Protein AF-A0A524DPK7-F1 (afdb_monomer)

Foldseek 3Di:
DDDQLVVLLVCCVVVVDPLVRSLVSLLVQLVPDPDLVRNLSSLQSNLVSLPQDPVLLVSLLCQLQDPPDPSSVVSSLVSCCRRPLLVSLVSLLVCLLPPDDLPCNLVSLVSCCVRPVVSSLVSLLVVLVPDDPVLSCVLCVPPDSVPDHSVSSSVSSVVSSVVVVVVVVVVVVVVVVVVVVVVPDD

Sequence (186 aa):
MYPTPEKIYKEYKNKELNKSSASDIFISLIENSNNEGFRAECIYYLSEIGLKSFKIFKFLEDIFVSDQSEYIRRAAFEALKKNFKLKAIKPVSYVLSKEKEKSILIELINFMEKSNPFICRDILIKRIRDIDERKKEKVLRGQNLKNLKLNELKEKYIEFLLDQSLDMLYFHRHKIPFAVDLFYID

Mean predicted aligned error: 6.63 Å

pLDDT: mean 90.22, std 13.62, range [44.78, 98.81]

Nearest PDB structures (foldseek):
  5lj3-assembly1_S  TM=3.948E-01  e=1.426E+00  Saccharomyces cerevisiae
  5lj5-assembly1_S  TM=3.929E-01  e=2.504E+00  Saccharomyces cerevisiae
  7abh-assembly1_u  TM=3.993E-01  e=8.481E+00  Homo sapiens
  9e8q-assembly1_X  TM=2.694E-01  e=9.763E+00  Homo sapiens

Secondary structure (DSSP, 8-state):
-PPPHHHHHHHHHTTSS-HHHHHHHHHHHHHS---HHHHHHHHHHHHHHT---HHHHHHHHHHHHH-S-HHHHHHHHHHHHHH-TTTTHHHHHHHHHH---HHHHHHHHHHHHHH-HHHHHHHHHHHHHTS-HHHHHHHHTT--TTTS-HHHHHHHHHHHHHHHHHHHHHHHHTTSHHHHTTS---

Solvent-accessible surface area (backbone atoms only — not comparable to full-atom values): 10618 Å² total; per-residue (Å²): 134,80,82,53,59,67,56,55,52,48,36,35,74,72,64,77,30,54,76,65,60,46,42,53,51,32,52,54,52,42,75,75,47,89,50,63,70,61,31,29,50,23,40,49,50,45,42,72,69,54,68,83,46,70,68,53,51,50,55,36,48,50,38,42,70,64,49,87,46,65,69,47,19,48,35,25,44,53,33,31,55,73,69,35,51,77,71,35,51,59,60,47,52,53,42,65,70,68,66,77,66,66,80,60,46,60,57,48,48,60,51,28,52,74,74,40,45,68,63,38,40,55,46,48,54,52,55,57,66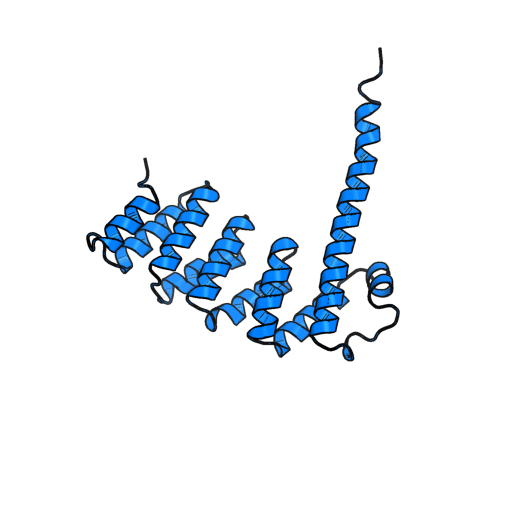,73,45,60,64,73,60,44,46,72,73,46,67,87,57,60,76,89,77,50,52,62,68,55,47,48,52,51,51,49,51,51,56,48,54,56,51,50,51,54,54,54,58,52,64,68,52,50,61,68,60,56,65,74,75,69,82,130

Structure (mmCIF, N/CA/C/O backbone):
data_AF-A0A524DPK7-F1
#
_entry.id   AF-A0A524DPK7-F1
#
loop_
_atom_site.group_PDB
_atom_site.id
_atom_site.type_symbol
_atom_site.label_atom_id
_atom_site.label_alt_id
_atom_site.label_comp_id
_atom_site.label_asym_id
_atom_site.label_entity_id
_atom_site.label_seq_id
_atom_site.pdbx_PDB_ins_code
_atom_site.Cartn_x
_atom_site.Cartn_y
_atom_site.Cartn_z
_atom_site.occupancy
_atom_site.B_iso_or_equiv
_atom_site.auth_seq_id
_atom_site.auth_comp_id
_atom_site.auth_asym_id
_atom_site.auth_atom_id
_atom_site.pdbx_PDB_model_num
ATOM 1 N N . MET A 1 1 ? -25.267 13.712 12.853 1.00 55.66 1 MET A N 1
ATOM 2 C CA . MET A 1 1 ? -23.852 14.134 12.934 1.00 55.66 1 MET A CA 1
ATOM 3 C C . MET A 1 1 ? -23.053 12.929 13.400 1.00 55.66 1 MET A C 1
ATOM 5 O O . MET A 1 1 ? -23.372 12.404 14.459 1.00 55.66 1 MET A O 1
ATOM 9 N N . TYR A 1 2 ? -22.122 12.425 12.589 1.00 67.31 2 TYR A N 1
ATOM 10 C CA . TYR A 1 2 ? -21.276 11.297 12.996 1.00 67.31 2 TYR A CA 1
ATOM 11 C C . TYR A 1 2 ? -20.255 11.763 14.049 1.00 67.31 2 TYR A C 1
ATOM 13 O O . TYR A 1 2 ? -19.815 12.914 13.977 1.00 67.31 2 TYR A O 1
ATOM 21 N N . PRO A 1 3 ? -19.888 10.923 15.036 1.00 82.06 3 PRO A N 1
ATOM 22 C CA . PRO A 1 3 ? -18.767 11.228 15.921 1.00 82.06 3 PRO A CA 1
ATOM 23 C C . PRO A 1 3 ? -17.482 11.394 15.099 1.00 82.06 3 PRO A C 1
ATOM 25 O O . PRO A 1 3 ? -17.299 10.724 14.081 1.00 82.06 3 PRO A O 1
ATOM 28 N N . THR A 1 4 ? -16.597 12.296 15.526 1.00 93.19 4 THR A N 1
ATOM 29 C CA . THR A 1 4 ? -15.309 12.488 14.850 1.00 93.19 4 THR A CA 1
ATOM 30 C C . THR A 1 4 ? -14.422 11.252 15.030 1.00 93.19 4 THR A C 1
ATOM 32 O O . THR A 1 4 ? -14.517 10.585 16.070 1.00 93.19 4 THR A O 1
ATOM 35 N N . PRO A 1 5 ? -13.536 10.935 14.067 1.00 95.12 5 PRO A N 1
ATOM 36 C CA . PRO A 1 5 ? -12.675 9.761 14.170 1.00 95.12 5 PRO A CA 1
ATOM 37 C C . PRO A 1 5 ? -11.771 9.823 15.410 1.00 95.12 5 PRO A C 1
ATOM 39 O O . PRO A 1 5 ? -11.630 8.838 16.137 1.00 95.12 5 PRO A O 1
ATOM 42 N N . GLU A 1 6 ? -11.256 11.017 15.719 1.00 96.62 6 GLU A N 1
ATOM 43 C CA . GLU A 1 6 ? -10.479 11.297 16.928 1.00 96.62 6 GLU A CA 1
ATOM 44 C C . GLU A 1 6 ? -11.242 10.947 18.215 1.00 96.62 6 GLU A C 1
ATOM 46 O O . GLU A 1 6 ? -10.680 10.331 19.124 1.00 96.62 6 GLU A O 1
ATOM 51 N N . LYS A 1 7 ? -12.535 11.292 18.295 1.00 96.38 7 LYS A N 1
ATOM 52 C CA . LYS A 1 7 ? -13.355 11.007 19.478 1.00 96.38 7 LYS A CA 1
ATOM 53 C C . LYS A 1 7 ? -13.461 9.502 19.723 1.00 96.38 7 LYS A C 1
ATOM 55 O O . LYS A 1 7 ? -13.210 9.057 20.838 1.00 96.38 7 LYS A O 1
ATOM 60 N N . ILE A 1 8 ? -13.748 8.720 18.682 1.00 96.56 8 ILE A N 1
ATOM 61 C CA . ILE A 1 8 ? -13.837 7.252 18.777 1.00 96.56 8 ILE A CA 1
ATOM 62 C C . ILE A 1 8 ? -12.496 6.658 19.219 1.00 96.56 8 ILE A C 1
ATOM 64 O O . ILE A 1 8 ? -12.439 5.767 20.068 1.00 96.56 8 ILE A O 1
ATOM 68 N N . TYR A 1 9 ? -11.391 7.164 18.667 1.00 97.44 9 TYR A N 1
ATOM 69 C CA . TYR A 1 9 ? -10.062 6.706 19.056 1.00 97.44 9 TYR A CA 1
ATOM 70 C C . TYR A 1 9 ? -9.740 7.034 20.520 1.00 97.44 9 TYR A C 1
ATOM 72 O O . TYR A 1 9 ? -9.139 6.213 21.218 1.00 97.44 9 TYR A O 1
ATOM 80 N N . LYS A 1 10 ? -10.174 8.198 21.013 1.00 97.19 10 LYS A N 1
ATOM 81 C CA . LYS A 1 10 ? -10.039 8.586 22.421 1.00 97.19 10 LYS A CA 1
ATOM 82 C C . LYS A 1 10 ? -10.857 7.681 23.344 1.00 97.19 10 LYS A C 1
ATOM 84 O O . LYS A 1 10 ? -10.315 7.205 24.336 1.00 97.19 10 LYS A O 1
ATOM 89 N N . GLU A 1 11 ? -12.100 7.369 22.988 1.00 97.00 11 GLU A N 1
ATOM 90 C CA . GLU A 1 11 ? -12.947 6.416 23.725 1.00 97.00 11 GLU A CA 1
ATOM 91 C C . GLU A 1 11 ? -12.297 5.019 23.786 1.00 97.00 11 GLU A C 1
ATOM 93 O O . GLU A 1 11 ? -12.259 4.382 24.841 1.00 97.00 11 GLU A O 1
ATOM 98 N N . TYR A 1 12 ? -11.673 4.564 22.692 1.00 97.38 12 TYR A N 1
ATOM 99 C CA . TYR A 1 12 ? -10.849 3.349 22.703 1.00 97.38 12 TYR A CA 1
ATOM 100 C C . TYR A 1 12 ? -9.654 3.457 23.664 1.00 97.38 12 TYR A C 1
ATOM 102 O O . TYR A 1 12 ? -9.416 2.551 24.466 1.00 97.38 12 TYR A O 1
ATOM 110 N N . LYS A 1 13 ? -8.898 4.562 23.622 1.00 97.25 13 LYS A N 1
ATOM 111 C CA . LYS A 1 13 ? -7.742 4.778 24.513 1.00 97.25 13 LYS A CA 1
ATOM 112 C C . LYS A 1 13 ? -8.133 4.819 25.987 1.00 97.25 13 LYS A C 1
ATOM 114 O O . LYS A 1 13 ? -7.391 4.296 26.817 1.00 97.25 13 LYS A O 1
ATOM 119 N N . ASN A 1 14 ? -9.305 5.364 26.288 1.00 97.19 14 ASN A N 1
ATOM 120 C CA . ASN A 1 14 ? -9.878 5.412 27.629 1.00 97.19 14 ASN A CA 1
ATOM 121 C C . ASN A 1 14 ? -10.479 4.075 28.091 1.00 97.19 14 ASN A C 1
ATOM 123 O O . ASN A 1 14 ? -10.901 3.969 29.238 1.00 97.19 14 ASN A O 1
ATOM 127 N N . LYS A 1 15 ? -10.483 3.041 27.234 1.00 95.75 15 LYS A N 1
ATOM 128 C CA . LYS A 1 15 ? -11.111 1.728 27.471 1.00 95.75 15 LYS A CA 1
ATOM 129 C C . LYS A 1 15 ? -12.641 1.774 27.586 1.00 95.75 15 LYS A C 1
ATOM 131 O O . LYS A 1 15 ? -13.241 0.810 28.053 1.00 95.75 15 LYS A O 1
ATOM 136 N N . GLU A 1 16 ? -13.265 2.853 27.120 1.00 96.38 16 GLU A N 1
ATOM 137 C CA . GLU A 1 16 ? -14.724 2.977 26.991 1.00 96.38 16 GLU A CA 1
ATOM 138 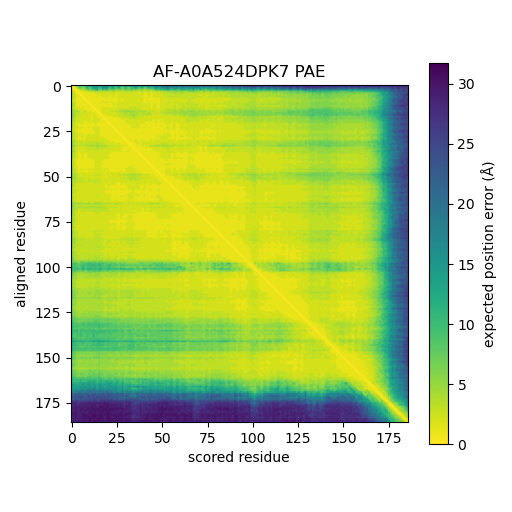C C . GLU A 1 16 ? -15.231 2.149 25.799 1.00 96.38 16 GLU A C 1
ATOM 140 O O . GLU A 1 16 ? -16.325 1.588 25.834 1.00 96.38 16 GLU A O 1
ATOM 145 N N . LEU A 1 17 ? -14.389 1.991 24.771 1.00 95.25 17 LEU A N 1
ATOM 146 C CA . LEU A 1 17 ? -14.599 1.067 23.662 1.00 95.25 17 LEU A CA 1
ATOM 147 C C . LEU A 1 17 ? -13.522 -0.012 23.642 1.00 95.25 17 LEU A C 1
ATOM 149 O O . LEU A 1 17 ? -12.322 0.260 23.729 1.00 95.25 17 LEU A O 1
ATOM 153 N N . ASN A 1 18 ? -13.942 -1.262 23.451 1.00 96.81 18 ASN A N 1
ATOM 154 C CA . ASN A 1 18 ? -12.992 -2.331 23.180 1.00 96.81 18 ASN A CA 1
ATOM 155 C C . ASN A 1 18 ? -12.470 -2.246 21.734 1.00 96.81 18 ASN A C 1
ATOM 157 O O . ASN A 1 18 ? -13.045 -1.608 20.849 1.00 96.81 18 ASN A O 1
ATOM 161 N N . LYS A 1 19 ? -11.371 -2.960 21.496 1.00 96.19 19 LYS A N 1
ATOM 162 C CA . LYS A 1 19 ? -10.646 -2.979 20.226 1.00 96.19 19 LYS A CA 1
ATOM 163 C C . LYS A 1 19 ? -11.508 -3.373 19.018 1.00 96.19 19 LYS A C 1
ATOM 165 O O . LYS A 1 19 ? -11.356 -2.787 17.947 1.00 96.19 19 LYS A O 1
ATOM 170 N N . SER A 1 20 ? -12.371 -4.379 19.179 1.00 97.00 20 SER A N 1
ATOM 171 C CA . SER A 1 20 ? -13.242 -4.870 18.103 1.00 97.00 20 SER A CA 1
ATOM 172 C C . SER A 1 20 ? -14.319 -3.845 17.786 1.00 97.00 20 SER A C 1
ATOM 174 O O . SER A 1 20 ? -14.439 -3.439 16.637 1.00 97.00 20 SER A O 1
ATOM 176 N N . SER A 1 21 ? -15.016 -3.353 18.812 1.00 96.88 21 SER A N 1
ATOM 177 C CA . SER A 1 21 ? -16.090 -2.372 18.663 1.00 96.88 21 SER A CA 1
ATOM 178 C C . SER A 1 21 ? -15.597 -1.081 18.012 1.00 96.88 21 SER A C 1
ATOM 180 O O . SER A 1 21 ? -16.214 -0.608 17.064 1.00 96.88 21 SER A O 1
ATOM 182 N N . ALA A 1 22 ? -14.449 -0.548 18.440 1.00 97.44 22 ALA A N 1
ATOM 183 C CA . ALA A 1 22 ? -13.866 0.635 17.808 1.00 97.44 22 ALA A CA 1
ATOM 184 C C . ALA A 1 22 ? -13.489 0.382 16.335 1.00 97.44 22 ALA A C 1
ATOM 186 O O . ALA A 1 22 ? -13.727 1.231 15.479 1.00 97.44 22 ALA A O 1
ATOM 187 N N . SER A 1 23 ? -12.957 -0.805 16.020 1.00 98.00 23 SER A N 1
ATOM 188 C CA . SER A 1 23 ? -12.633 -1.173 14.635 1.00 98.00 23 SER A CA 1
ATOM 189 C C . SER A 1 23 ? -13.886 -1.276 13.759 1.00 98.00 23 SER A C 1
ATOM 191 O O . SER A 1 23 ? -13.874 -0.808 12.624 1.00 98.00 23 SER A O 1
ATOM 193 N 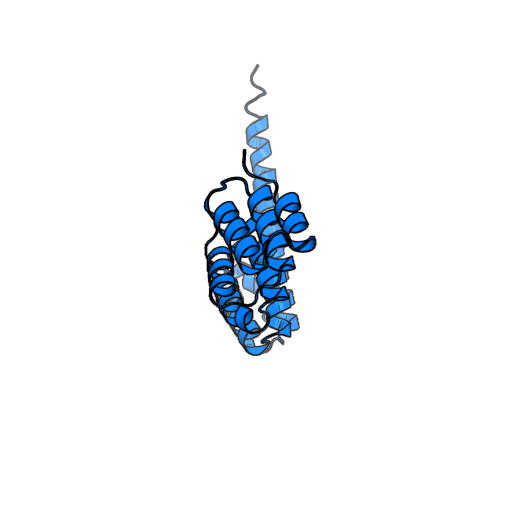N . ASP A 1 24 ? -14.967 -1.856 14.285 1.00 97.81 24 ASP A N 1
ATOM 194 C CA . ASP A 1 24 ? -16.244 -1.992 13.576 1.00 97.81 24 ASP A CA 1
ATOM 195 C C . ASP A 1 24 ? -16.904 -0.628 13.320 1.00 97.81 24 ASP A C 1
ATOM 197 O O . ASP A 1 24 ? -17.442 -0.401 12.235 1.00 97.81 24 ASP A O 1
ATOM 201 N N . ILE A 1 25 ? -16.799 0.307 14.272 1.00 97.50 25 ILE A N 1
ATOM 202 C CA . ILE A 1 25 ? -17.255 1.692 14.088 1.00 97.50 25 ILE A CA 1
ATOM 203 C C . ILE A 1 25 ? -16.472 2.365 12.955 1.00 97.50 25 ILE A C 1
ATOM 205 O O . ILE A 1 25 ? -17.086 2.945 12.061 1.00 97.50 25 ILE A O 1
ATOM 209 N N . PHE A 1 26 ? -15.137 2.268 12.944 1.00 98.25 26 PHE A N 1
ATOM 210 C CA . PHE A 1 26 ? -14.336 2.864 11.871 1.00 98.25 26 PHE A CA 1
ATOM 211 C C . PHE A 1 26 ? -14.649 2.268 10.499 1.00 98.25 26 PHE A C 1
ATOM 213 O O . PHE A 1 26 ? -14.780 3.028 9.544 1.00 98.25 26 PHE A O 1
ATOM 220 N N . ILE A 1 27 ? -14.818 0.944 10.396 1.00 98.12 27 ILE A N 1
ATOM 221 C CA . ILE A 1 27 ? -15.239 0.288 9.147 1.00 98.12 27 ILE A CA 1
ATOM 222 C C . ILE A 1 27 ? -16.549 0.899 8.644 1.00 98.12 27 ILE A C 1
ATOM 224 O O . ILE A 1 27 ? -16.601 1.386 7.516 1.00 98.12 27 ILE A O 1
ATOM 228 N N . SER A 1 28 ? -17.565 0.964 9.508 1.00 97.62 28 SER A N 1
ATOM 229 C CA . SER A 1 28 ? -18.869 1.532 9.157 1.00 97.62 28 SER A CA 1
ATOM 230 C C . SER A 1 28 ? -18.760 2.989 8.689 1.00 97.62 28 SER A C 1
ATOM 232 O O . SER A 1 28 ? -19.363 3.376 7.689 1.00 97.62 28 SER A O 1
ATOM 234 N N . LEU A 1 29 ? -17.943 3.806 9.356 1.00 97.44 29 LEU A N 1
ATOM 235 C CA . LEU A 1 29 ? -17.725 5.201 8.967 1.00 97.44 29 LEU A CA 1
ATOM 236 C C . LEU A 1 29 ? -17.014 5.356 7.614 1.00 97.44 29 LEU A C 1
ATOM 238 O O . LEU A 1 29 ? -17.310 6.296 6.876 1.00 97.44 29 LEU A O 1
ATOM 242 N N . ILE A 1 30 ? -16.087 4.456 7.282 1.00 97.81 30 ILE A N 1
ATOM 243 C CA . ILE A 1 30 ? -15.363 4.470 6.003 1.00 97.81 30 ILE A CA 1
ATOM 244 C C . ILE A 1 30 ? -16.284 4.078 4.842 1.00 97.81 30 ILE A C 1
ATOM 246 O O . ILE A 1 30 ? -16.165 4.655 3.760 1.00 97.81 30 ILE A O 1
ATOM 250 N N . GLU A 1 31 ? -17.179 3.112 5.059 1.00 96.31 31 GLU A N 1
ATOM 251 C CA . GLU A 1 31 ? -18.116 2.607 4.045 1.00 96.31 31 GLU A CA 1
ATOM 252 C C . GLU A 1 31 ? -19.256 3.588 3.749 1.00 96.31 31 GLU A C 1
ATOM 254 O O . GLU A 1 31 ? -19.722 3.664 2.616 1.00 96.31 31 GLU A O 1
ATOM 259 N N . ASN A 1 32 ? -19.691 4.359 4.749 1.00 95.62 32 ASN A N 1
ATOM 260 C CA . ASN A 1 32 ? -20.865 5.233 4.638 1.00 95.62 32 ASN A CA 1
ATOM 261 C C . ASN A 1 32 ? -20.532 6.713 4.385 1.00 95.62 32 ASN A C 1
ATOM 263 O O . ASN A 1 32 ? -21.436 7.546 4.320 1.00 95.62 32 ASN A O 1
ATOM 267 N N . SER A 1 33 ? -19.252 7.069 4.268 1.00 94.62 33 SER A N 1
ATOM 268 C CA . SER A 1 33 ? -18.828 8.444 4.001 1.00 94.62 33 SER A CA 1
ATOM 269 C C . SER A 1 33 ? -18.352 8.603 2.563 1.00 94.62 33 SER A C 1
ATOM 271 O O . SER A 1 33 ? -17.613 7.768 2.056 1.00 94.62 33 SER A O 1
ATOM 273 N N . ASN A 1 34 ? -18.707 9.728 1.940 1.00 94.06 34 ASN A N 1
ATOM 274 C CA . ASN A 1 34 ? -18.142 10.165 0.657 1.00 94.06 34 ASN A CA 1
ATOM 275 C C . ASN A 1 34 ? -16.987 11.167 0.834 1.00 94.06 34 ASN A C 1
ATOM 277 O O . ASN A 1 34 ? -16.380 11.593 -0.143 1.00 94.06 34 ASN A O 1
ATOM 281 N N . ASN A 1 35 ? -16.685 11.582 2.070 1.00 95.88 35 ASN A N 1
ATOM 282 C CA . ASN A 1 35 ? -15.610 12.531 2.342 1.00 95.88 35 ASN A CA 1
ATOM 283 C C . ASN A 1 35 ? -14.274 11.787 2.459 1.00 95.88 35 ASN A C 1
ATOM 285 O O . ASN A 1 35 ? -14.033 11.084 3.439 1.00 95.88 35 ASN A O 1
ATOM 289 N N . GLU A 1 36 ? -13.396 11.961 1.472 1.00 97.00 36 GLU A N 1
ATOM 290 C CA . GLU A 1 36 ? -12.115 11.254 1.417 1.00 97.00 36 GLU A CA 1
ATOM 291 C C . GLU A 1 36 ? -11.196 11.566 2.610 1.00 97.00 36 GLU A C 1
ATOM 293 O O . GLU A 1 36 ? -10.586 10.659 3.171 1.00 97.00 36 GLU A O 1
ATOM 298 N N . GLY A 1 37 ? -11.142 12.825 3.054 1.00 97.06 37 GLY A N 1
ATOM 299 C CA . GLY A 1 37 ? -10.358 13.227 4.228 1.00 97.06 37 GLY A CA 1
ATOM 300 C C . GLY A 1 37 ? -10.786 12.471 5.486 1.00 97.06 37 GLY A C 1
ATOM 301 O O . GLY A 1 37 ? -9.967 11.853 6.163 1.00 97.06 37 GLY A O 1
ATOM 302 N N . PHE A 1 38 ? -12.094 12.437 5.733 1.00 97.12 38 PHE A N 1
ATOM 303 C CA . PHE A 1 38 ? -12.689 11.720 6.858 1.00 97.12 38 PHE A CA 1
ATOM 304 C C . PHE A 1 38 ? -12.454 10.204 6.773 1.00 97.12 38 PHE A C 1
ATOM 306 O O . PHE A 1 38 ? -12.092 9.570 7.762 1.00 97.12 38 PHE A O 1
ATOM 313 N N . ARG A 1 39 ? -12.624 9.603 5.587 1.00 98.25 39 ARG A N 1
ATOM 314 C CA . ARG A 1 39 ? -12.369 8.167 5.379 1.00 98.25 39 ARG A CA 1
ATOM 315 C C . ARG A 1 39 ? -10.900 7.820 5.632 1.00 98.25 39 ARG A C 1
ATOM 317 O O . ARG A 1 39 ? -10.625 6.832 6.309 1.00 98.25 39 ARG A O 1
ATOM 324 N N . ALA A 1 40 ? -9.963 8.626 5.132 1.00 98.38 40 ALA A N 1
ATOM 325 C CA . ALA A 1 40 ? -8.533 8.419 5.354 1.00 98.38 40 ALA A CA 1
ATOM 326 C C . ALA A 1 40 ? -8.158 8.529 6.838 1.00 98.38 40 ALA A C 1
ATOM 328 O O . ALA A 1 40 ? -7.393 7.705 7.339 1.00 98.38 40 ALA A O 1
ATOM 329 N N . GLU A 1 41 ? -8.736 9.494 7.555 1.00 98.25 41 GLU A N 1
ATOM 330 C CA . GLU A 1 41 ? -8.552 9.651 8.999 1.00 98.25 41 GLU A CA 1
ATOM 331 C C . GLU A 1 41 ? -9.076 8.429 9.775 1.00 98.25 41 GLU A C 1
ATOM 333 O O . GLU A 1 41 ? -8.388 7.890 10.645 1.00 98.25 41 GLU A O 1
ATOM 338 N N . CYS A 1 42 ? -10.250 7.907 9.409 1.00 98.50 42 CYS A N 1
ATOM 339 C CA . CYS A 1 42 ? -10.762 6.654 9.964 1.00 98.50 42 CYS A CA 1
ATOM 340 C C . CYS A 1 42 ? -9.827 5.465 9.682 1.00 98.50 42 CYS A C 1
ATOM 342 O O . CYS A 1 42 ? -9.581 4.662 10.581 1.00 98.50 42 CYS A O 1
ATOM 344 N N . ILE A 1 43 ? -9.278 5.344 8.465 1.00 98.75 43 ILE A N 1
ATOM 345 C CA . ILE A 1 43 ? -8.308 4.286 8.120 1.00 98.75 43 ILE A CA 1
ATOM 346 C C . ILE A 1 43 ? -7.041 4.417 8.972 1.00 98.75 43 ILE A C 1
ATOM 348 O O . ILE A 1 43 ? -6.515 3.411 9.460 1.00 98.75 43 ILE A O 1
ATOM 352 N N . TYR A 1 44 ? -6.567 5.645 9.186 1.00 98.56 44 TYR A N 1
ATOM 353 C CA . TYR A 1 44 ? -5.434 5.923 10.059 1.00 98.56 44 TYR A CA 1
ATOM 354 C C . TYR A 1 44 ? -5.705 5.437 11.490 1.00 98.56 44 TYR A C 1
ATOM 356 O O . TYR A 1 44 ? -4.949 4.613 12.004 1.00 98.56 44 TYR A O 1
ATOM 364 N N . TYR A 1 45 ? -6.815 5.835 12.116 1.00 98.50 45 TYR A N 1
ATOM 365 C CA . TYR A 1 45 ? -7.120 5.391 13.481 1.00 98.50 45 TYR A CA 1
ATOM 366 C C . TYR A 1 45 ? -7.421 3.892 13.583 1.00 98.50 45 TYR A C 1
ATOM 368 O O . TYR A 1 45 ? -6.994 3.248 14.546 1.00 98.50 45 TYR A O 1
ATOM 376 N N . LEU A 1 46 ? -8.063 3.297 12.573 1.00 98.44 46 LEU A N 1
ATOM 377 C CA . LEU A 1 46 ? -8.216 1.845 12.467 1.00 98.44 46 LEU A CA 1
ATOM 378 C C . LEU A 1 46 ? -6.845 1.142 12.470 1.00 98.44 46 LEU A C 1
ATOM 380 O O . LEU A 1 46 ? -6.658 0.114 13.128 1.00 98.44 46 LEU A O 1
ATOM 384 N N . SER A 1 47 ? -5.860 1.724 11.782 1.00 98.25 47 SER A N 1
ATOM 385 C CA . SER A 1 47 ? -4.476 1.250 11.781 1.00 98.25 47 SER A CA 1
ATOM 386 C C . SER A 1 47 ? -3.796 1.408 13.146 1.00 98.25 47 SER A C 1
ATOM 388 O O . SER A 1 47 ? -3.094 0.490 13.580 1.00 98.25 47 SER A O 1
ATOM 390 N N . GLU A 1 48 ? -4.029 2.518 13.854 1.00 98.19 48 GLU A N 1
ATOM 391 C CA . GLU A 1 48 ? -3.482 2.764 15.198 1.00 98.19 48 GLU A CA 1
ATOM 392 C C . GLU A 1 48 ? -4.063 1.837 16.270 1.00 98.19 48 GLU A C 1
ATOM 394 O O . GLU A 1 48 ? -3.364 1.456 17.213 1.00 98.19 48 GLU A O 1
ATOM 399 N N . ILE A 1 49 ? -5.321 1.416 16.122 1.00 96.69 49 ILE A N 1
ATOM 400 C CA . ILE A 1 49 ? -5.894 0.357 16.959 1.00 96.69 49 ILE A CA 1
ATOM 401 C C . ILE A 1 49 ? -5.088 -0.938 16.785 1.00 96.69 49 ILE A C 1
ATOM 403 O O . ILE A 1 49 ? -4.813 -1.648 17.757 1.00 96.69 49 ILE A O 1
ATOM 407 N N . GLY A 1 50 ? -4.695 -1.266 15.552 1.00 95.06 50 GLY A N 1
ATOM 408 C CA . GLY A 1 50 ? -3.823 -2.402 15.257 1.00 95.06 50 GLY A CA 1
ATOM 409 C C . GLY A 1 50 ? -4.491 -3.757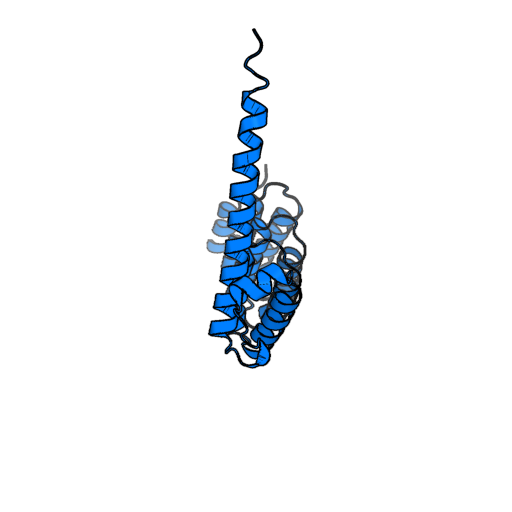 15.504 1.00 95.06 50 GLY A C 1
ATOM 410 O O . GLY A 1 50 ? -3.857 -4.684 16.022 1.00 95.06 50 GLY A O 1
ATOM 411 N N . LEU A 1 51 ? -5.794 -3.888 15.228 1.00 96.94 51 LEU A N 1
ATOM 412 C CA . LEU A 1 51 ? -6.496 -5.175 15.281 1.00 96.94 51 LEU A CA 1
ATOM 413 C C . LEU A 1 51 ? -6.110 -6.025 14.066 1.00 96.94 51 LEU A C 1
ATOM 415 O O . LEU A 1 51 ? -6.516 -5.750 12.944 1.00 96.94 51 LEU A O 1
ATOM 419 N N . LYS A 1 52 ? -5.330 -7.087 14.288 1.00 96.94 52 LYS A N 1
ATOM 420 C CA . LYS A 1 52 ? -4.772 -7.921 13.212 1.00 96.94 52 LYS A CA 1
ATOM 421 C C . LYS A 1 52 ? -5.658 -9.117 12.852 1.00 96.94 52 LYS A C 1
ATOM 423 O O . LYS A 1 52 ? -5.178 -10.246 12.787 1.00 96.94 52 LYS A O 1
ATOM 428 N N . SER A 1 53 ? -6.951 -8.885 12.634 1.00 97.44 53 SER A N 1
ATOM 429 C CA . SER A 1 53 ? -7.880 -9.944 12.219 1.00 97.44 53 SER A CA 1
ATOM 430 C C . SER A 1 53 ? -7.912 -10.115 10.696 1.00 97.44 53 SER A C 1
ATOM 432 O O . SER A 1 53 ? -7.510 -9.225 9.942 1.00 97.44 53 SER A O 1
ATOM 434 N N . PHE A 1 54 ? -8.403 -11.268 10.228 1.00 97.81 54 PHE A N 1
ATOM 435 C CA . PHE A 1 54 ? -8.638 -11.497 8.798 1.00 97.81 54 PHE A CA 1
ATOM 436 C C . PHE A 1 54 ? -9.651 -10.498 8.220 1.00 97.81 54 PHE A C 1
ATOM 438 O O . PHE A 1 54 ? -9.423 -9.987 7.129 1.00 97.81 54 PHE A O 1
ATOM 445 N N . LYS A 1 55 ? -10.699 -10.153 8.984 1.00 97.88 55 LYS A N 1
ATOM 446 C CA . LYS A 1 55 ? -11.692 -9.133 8.616 1.00 97.88 55 LYS A CA 1
ATOM 447 C C . LYS A 1 55 ? -11.032 -7.782 8.317 1.00 97.88 55 LYS A C 1
ATOM 449 O O . LYS A 1 55 ? -11.263 -7.231 7.250 1.00 97.88 55 LYS A O 1
ATOM 454 N N . ILE A 1 56 ? -10.171 -7.285 9.216 1.00 98.44 56 ILE A N 1
ATOM 455 C CA . ILE A 1 56 ? -9.480 -5.996 9.015 1.00 98.44 56 ILE A CA 1
ATOM 456 C C . ILE A 1 56 ? -8.543 -6.057 7.810 1.00 98.44 56 ILE A C 1
ATOM 458 O O . ILE A 1 56 ? -8.526 -5.132 7.003 1.00 98.44 56 ILE A O 1
ATOM 462 N N . PHE A 1 57 ? -7.779 -7.145 7.666 1.00 98.75 57 PHE A N 1
ATOM 463 C CA . PHE A 1 57 ? -6.917 -7.316 6.499 1.00 98.75 57 PHE A CA 1
ATOM 464 C C . PHE A 1 57 ? -7.724 -7.260 5.201 1.00 98.75 57 PHE A C 1
ATOM 466 O O . PHE A 1 57 ? -7.343 -6.525 4.297 1.00 98.75 57 PHE A O 1
ATOM 473 N N . LYS A 1 58 ? -8.825 -8.016 5.120 1.00 98.69 58 LYS A N 1
ATOM 474 C CA . LYS A 1 58 ? -9.626 -8.110 3.903 1.00 98.69 58 LYS A CA 1
ATOM 475 C C . LYS A 1 58 ? -10.263 -6.770 3.544 1.00 98.69 58 LYS A C 1
ATOM 477 O O . LYS A 1 58 ? -10.156 -6.334 2.409 1.00 98.69 58 LYS A O 1
ATOM 482 N N . PHE A 1 59 ? -10.803 -6.078 4.542 1.00 98.69 59 PHE A N 1
ATOM 483 C CA . PHE A 1 59 ? -11.343 -4.735 4.376 1.00 98.69 59 PHE A CA 1
ATOM 484 C C . PHE A 1 59 ? -10.307 -3.745 3.814 1.00 98.69 59 PHE A C 1
ATOM 486 O O . PHE A 1 59 ? -10.557 -3.073 2.817 1.00 98.69 59 PHE A O 1
ATOM 493 N N . LEU A 1 60 ? -9.109 -3.689 4.409 1.00 98.81 60 LEU A N 1
ATOM 494 C CA . LEU A 1 60 ? -8.036 -2.813 3.924 1.00 98.81 60 LEU A CA 1
ATOM 495 C C . LEU A 1 60 ? -7.505 -3.241 2.547 1.00 98.81 60 LEU A C 1
ATOM 497 O O . LEU A 1 60 ? -7.147 -2.383 1.745 1.00 98.81 60 LEU A O 1
ATOM 501 N N . GLU A 1 61 ? -7.439 -4.547 2.270 1.00 98.75 61 GLU A N 1
ATOM 502 C CA . GLU A 1 61 ? -7.080 -5.085 0.953 1.00 98.75 61 GLU A CA 1
ATOM 503 C C . GLU A 1 61 ? -8.065 -4.610 -0.115 1.00 98.75 61 GLU A C 1
ATOM 505 O O . GLU A 1 61 ? -7.632 -4.108 -1.149 1.00 98.75 61 GLU A O 1
ATOM 510 N N . ASP A 1 62 ? -9.366 -4.722 0.141 1.00 98.56 62 ASP A N 1
ATOM 511 C CA . ASP A 1 62 ? -10.398 -4.352 -0.824 1.00 98.56 62 ASP A CA 1
ATOM 512 C C . ASP A 1 62 ? -10.356 -2.848 -1.127 1.00 98.56 62 ASP A C 1
ATOM 514 O O . ASP A 1 62 ? -10.369 -2.460 -2.299 1.00 98.56 62 ASP A O 1
ATOM 518 N N . ILE A 1 63 ? -10.177 -2.004 -0.102 1.00 98.38 63 ILE A N 1
ATOM 519 C CA . ILE A 1 63 ? -9.966 -0.560 -0.286 1.00 98.38 63 ILE A CA 1
ATOM 520 C C . ILE A 1 63 ? -8.708 -0.299 -1.117 1.00 98.38 63 ILE A C 1
ATOM 522 O O . ILE A 1 63 ? -8.762 0.402 -2.124 1.00 98.38 63 ILE A O 1
ATOM 526 N N . PHE A 1 64 ? -7.570 -0.875 -0.726 1.00 98.25 64 PHE A N 1
ATOM 527 C CA . PHE A 1 64 ? -6.305 -0.653 -1.423 1.00 98.25 64 PHE A CA 1
ATOM 528 C C . PHE A 1 64 ? -6.359 -1.086 -2.894 1.00 98.25 64 PHE A C 1
ATOM 530 O O . PHE A 1 64 ? -5.735 -0.457 -3.744 1.00 98.25 64 PHE A O 1
ATOM 537 N N . VAL A 1 65 ? -7.098 -2.149 -3.207 1.00 97.25 65 VAL A N 1
ATOM 538 C CA . VAL A 1 65 ? -7.181 -2.701 -4.561 1.00 97.25 65 VAL A CA 1
ATOM 539 C C . VAL A 1 65 ? -8.188 -1.962 -5.446 1.00 97.25 65 VAL A C 1
ATOM 541 O O . VAL A 1 65 ? -7.962 -1.883 -6.653 1.00 97.25 65 VAL A O 1
ATOM 544 N N . SER A 1 66 ? -9.297 -1.467 -4.888 1.00 95.50 66 SER A N 1
ATOM 545 C CA . SER A 1 66 ? -10.470 -1.082 -5.691 1.00 95.50 66 SER A CA 1
ATOM 546 C C . SER A 1 66 ? -11.032 0.317 -5.441 1.00 95.50 66 SER A C 1
ATOM 548 O O . SER A 1 66 ? -11.844 0.782 -6.248 1.00 95.50 66 SER A O 1
ATOM 550 N N . ASP A 1 67 ? -10.609 1.011 -4.378 1.00 96.25 67 ASP A N 1
ATOM 551 C CA . ASP A 1 67 ? -11.099 2.365 -4.117 1.00 96.25 67 ASP A CA 1
ATOM 552 C C . ASP A 1 67 ? -10.684 3.317 -5.245 1.00 96.25 67 ASP A C 1
ATOM 554 O O . ASP A 1 67 ? -9.557 3.262 -5.743 1.00 96.25 67 ASP A O 1
ATOM 558 N N . GLN A 1 68 ? -11.597 4.189 -5.666 1.00 93.25 68 GLN A N 1
ATOM 559 C CA . GLN A 1 68 ? -11.359 5.102 -6.784 1.00 93.25 68 GLN A CA 1
ATOM 560 C C . GLN A 1 68 ? -10.385 6.225 -6.410 1.00 93.25 68 GLN A C 1
ATOM 562 O O . GLN A 1 68 ? -9.612 6.673 -7.259 1.00 93.25 68 GLN A O 1
ATOM 567 N N . SER A 1 69 ? -10.349 6.630 -5.140 1.00 94.50 69 SER A N 1
ATOM 568 C CA . SER A 1 69 ? -9.446 7.675 -4.669 1.00 94.50 69 SER A CA 1
ATOM 569 C C . SER A 1 69 ? -8.057 7.111 -4.379 1.00 94.50 69 SER A C 1
ATOM 571 O O . SER A 1 69 ? -7.880 6.260 -3.504 1.00 94.50 69 SER A O 1
ATOM 573 N N . GLU A 1 70 ? -7.030 7.625 -5.069 1.00 93.81 70 GLU A N 1
ATOM 574 C CA . GLU A 1 70 ? -5.633 7.285 -4.761 1.00 93.81 70 GLU A CA 1
ATOM 575 C C . GLU A 1 70 ? -5.286 7.634 -3.307 1.00 93.81 70 GLU A C 1
ATOM 577 O O . GLU A 1 70 ? -4.558 6.893 -2.647 1.00 93.81 70 GLU A O 1
ATOM 582 N N . TYR A 1 71 ? -5.835 8.732 -2.784 1.00 95.56 71 TYR A N 1
ATOM 583 C CA . TYR A 1 71 ? -5.610 9.161 -1.407 1.00 95.56 71 TYR A CA 1
ATOM 584 C C . TYR A 1 71 ? -6.096 8.107 -0.402 1.00 95.56 71 TYR A C 1
ATOM 586 O O . TYR A 1 71 ? -5.375 7.745 0.532 1.00 95.56 71 TYR A O 1
ATOM 594 N N . ILE A 1 72 ? -7.269 7.524 -0.653 1.00 97.75 72 ILE A N 1
ATOM 595 C CA . ILE A 1 72 ? -7.812 6.430 0.157 1.00 97.75 72 ILE A CA 1
ATOM 596 C C . ILE A 1 72 ? -7.013 5.137 -0.027 1.00 97.75 72 ILE A C 1
ATOM 598 O O . ILE A 1 72 ? -6.666 4.486 0.965 1.00 97.75 72 ILE A O 1
ATOM 602 N N . ARG A 1 73 ? -6.643 4.785 -1.268 1.00 97.06 73 ARG A N 1
ATOM 603 C CA . ARG A 1 73 ? -5.783 3.617 -1.537 1.00 97.06 73 ARG A CA 1
ATOM 604 C C . ARG A 1 73 ? -4.448 3.719 -0.796 1.00 97.06 73 ARG A C 1
ATOM 606 O O . ARG A 1 73 ? -4.007 2.735 -0.202 1.00 97.06 73 ARG A O 1
ATOM 613 N N . ARG A 1 74 ? -3.824 4.902 -0.765 1.00 96.94 74 ARG A N 1
ATOM 614 C CA . ARG A 1 74 ? -2.592 5.178 -0.002 1.00 96.94 74 ARG A CA 1
ATOM 615 C C . ARG A 1 74 ? -2.784 4.967 1.493 1.00 96.94 74 ARG A C 1
ATOM 617 O O . ARG A 1 74 ? -1.971 4.284 2.108 1.00 96.94 74 ARG A O 1
ATOM 624 N N . ALA A 1 75 ? -3.859 5.501 2.074 1.00 98.12 75 ALA A N 1
ATOM 625 C CA . ALA A 1 75 ? -4.152 5.305 3.494 1.00 98.12 75 ALA A CA 1
ATOM 626 C C . ALA A 1 75 ? -4.288 3.808 3.836 1.00 98.12 75 ALA A C 1
ATOM 628 O O . ALA A 1 75 ? -3.706 3.329 4.814 1.00 98.12 75 ALA A O 1
ATOM 629 N N . ALA A 1 76 ? -4.990 3.043 2.993 1.00 98.50 76 ALA A N 1
ATOM 630 C CA . ALA A 1 76 ? -5.126 1.599 3.161 1.00 98.50 76 ALA A CA 1
ATOM 631 C C . ALA A 1 76 ? -3.789 0.858 2.988 1.00 98.50 76 ALA A C 1
ATOM 633 O O . ALA A 1 76 ? -3.473 -0.032 3.781 1.00 98.50 76 ALA A O 1
ATOM 634 N N . PHE A 1 77 ? -2.965 1.250 2.012 1.00 98.44 77 PHE A N 1
ATOM 635 C CA . PHE A 1 77 ? -1.618 0.709 1.833 1.00 98.44 77 PHE A CA 1
ATOM 636 C C . PHE A 1 77 ? -0.734 0.944 3.063 1.00 98.44 77 PHE A C 1
ATOM 638 O O . PHE A 1 77 ? -0.092 0.007 3.539 1.00 98.44 77 PHE A O 1
ATOM 645 N N . GLU A 1 78 ? -0.733 2.152 3.628 1.00 98.31 78 GLU A N 1
ATOM 646 C CA . GLU A 1 78 ? 0.020 2.463 4.846 1.00 98.31 78 GLU A CA 1
ATOM 647 C C . GLU A 1 78 ? -0.445 1.608 6.033 1.00 98.31 78 GLU A C 1
ATOM 649 O O . GLU A 1 78 ? 0.379 1.042 6.762 1.00 98.31 78 GLU A O 1
ATOM 654 N N . ALA A 1 79 ? -1.759 1.416 6.181 1.00 98.56 79 ALA A N 1
ATOM 655 C CA . ALA A 1 79 ? -2.323 0.536 7.198 1.00 98.56 79 ALA A CA 1
ATOM 656 C C . ALA A 1 79 ? -1.913 -0.937 6.999 1.00 98.56 79 ALA A C 1
ATOM 658 O O . ALA A 1 79 ? -1.504 -1.608 7.956 1.00 98.56 79 ALA A O 1
ATOM 659 N N . LEU A 1 80 ? -1.947 -1.440 5.759 1.00 98.69 80 LEU A N 1
ATOM 660 C CA . LEU A 1 80 ? -1.482 -2.784 5.402 1.00 98.69 80 LEU A CA 1
ATOM 661 C C . LEU A 1 80 ? 0.017 -2.954 5.667 1.00 98.69 80 LEU A C 1
ATOM 663 O O . LEU A 1 80 ? 0.428 -3.946 6.273 1.00 98.69 80 LEU A O 1
ATOM 667 N N . LYS A 1 81 ? 0.838 -1.980 5.268 1.00 97.50 81 LYS A N 1
ATOM 668 C CA . LYS A 1 81 ? 2.290 -1.973 5.479 1.00 97.50 81 LYS A CA 1
ATOM 669 C C . LYS A 1 81 ? 2.634 -2.029 6.967 1.00 97.50 81 LYS A C 1
ATOM 671 O O . LYS A 1 81 ? 3.512 -2.802 7.356 1.00 97.50 81 LYS A O 1
ATOM 676 N N . LYS A 1 82 ? 1.924 -1.255 7.795 1.00 97.75 82 LYS A N 1
ATOM 677 C CA . LYS A 1 82 ? 2.119 -1.197 9.251 1.00 97.75 82 LYS A CA 1
ATOM 678 C C . LYS A 1 82 ? 1.672 -2.479 9.955 1.00 97.75 82 LYS A C 1
ATOM 680 O O . LYS A 1 82 ? 2.420 -3.039 10.757 1.00 97.75 82 LYS A O 1
ATOM 685 N N . ASN A 1 83 ? 0.469 -2.969 9.659 1.00 97.94 83 ASN A N 1
ATOM 686 C CA . ASN A 1 83 ? -0.159 -4.023 10.460 1.00 97.94 83 ASN A CA 1
ATOM 687 C C . ASN A 1 83 ? -0.060 -5.431 9.860 1.00 97.94 83 ASN A C 1
ATOM 689 O O . ASN A 1 83 ? -0.087 -6.411 10.610 1.00 97.94 83 ASN A O 1
ATOM 693 N N . PHE A 1 84 ? 0.112 -5.539 8.541 1.00 98.00 84 PHE A N 1
ATOM 694 C CA . PHE A 1 84 ? -0.003 -6.779 7.770 1.00 98.00 84 PHE A CA 1
ATOM 695 C C . PHE A 1 84 ? 1.140 -6.973 6.760 1.00 98.00 84 PHE A C 1
ATOM 697 O O . PHE A 1 84 ? 0.939 -7.611 5.730 1.00 98.00 84 PHE A O 1
ATOM 704 N N . LYS A 1 85 ? 2.349 -6.476 7.061 1.00 96.50 85 LYS A N 1
ATOM 705 C CA . LYS A 1 85 ? 3.515 -6.429 6.154 1.00 96.50 85 LYS A CA 1
ATOM 706 C C . LYS A 1 85 ? 3.693 -7.656 5.243 1.00 96.50 85 LYS A C 1
ATOM 708 O O . LYS A 1 85 ? 3.806 -7.495 4.036 1.00 96.50 85 LYS A O 1
ATOM 713 N N . LEU A 1 86 ? 3.691 -8.877 5.789 1.00 96.81 86 LEU A N 1
ATOM 714 C CA . LEU A 1 86 ? 3.851 -10.097 4.978 1.00 96.81 86 LEU A CA 1
ATOM 715 C C . LEU A 1 86 ? 2.637 -10.374 4.079 1.00 96.81 86 LEU A C 1
ATOM 717 O O . LEU A 1 86 ? 2.799 -10.703 2.907 1.00 96.81 86 LEU A O 1
ATOM 721 N N . LYS A 1 87 ? 1.416 -10.206 4.603 1.00 97.88 87 LYS A N 1
ATOM 722 C CA . LYS A 1 87 ? 0.181 -10.410 3.829 1.00 97.88 87 LYS A CA 1
ATOM 723 C C . LYS A 1 87 ? -0.012 -9.338 2.756 1.00 97.88 87 LYS A C 1
ATOM 725 O O . LYS A 1 87 ? -0.630 -9.623 1.740 1.00 97.88 87 LYS A O 1
ATOM 730 N N . ALA A 1 88 ? 0.556 -8.147 2.948 1.00 98.00 88 ALA A N 1
ATOM 731 C CA . ALA A 1 88 ? 0.494 -7.043 1.996 1.00 98.00 88 ALA A CA 1
ATOM 732 C C . ALA A 1 88 ? 1.265 -7.315 0.688 1.00 98.00 88 ALA A C 1
ATOM 734 O O . ALA A 1 88 ? 0.964 -6.693 -0.323 1.00 98.00 88 ALA A O 1
ATOM 735 N N . ILE A 1 89 ? 2.210 -8.267 0.657 1.00 98.38 89 ILE A N 1
ATOM 736 C CA . ILE A 1 89 ? 3.009 -8.574 -0.547 1.00 98.38 89 ILE A CA 1
ATOM 737 C C . ILE A 1 89 ? 2.118 -8.924 -1.746 1.00 98.38 89 ILE A C 1
ATOM 739 O O . ILE A 1 89 ? 2.337 -8.419 -2.846 1.00 98.38 89 ILE A O 1
ATOM 743 N N . LYS A 1 90 ? 1.097 -9.766 -1.544 1.00 98.06 90 LYS A N 1
ATOM 744 C CA . LYS A 1 90 ? 0.200 -10.205 -2.622 1.00 98.06 90 LYS A CA 1
ATOM 745 C C . LYS A 1 90 ? -0.645 -9.057 -3.201 1.00 98.06 90 LYS A C 1
ATOM 747 O O . LYS A 1 90 ? -0.569 -8.858 -4.414 1.00 98.06 90 LYS A O 1
ATOM 752 N N . PRO A 1 91 ? -1.412 -8.283 -2.410 1.00 98.19 91 PRO A N 1
ATOM 753 C CA . PRO A 1 91 ? -2.176 -7.170 -2.959 1.00 98.19 91 PRO A CA 1
ATOM 754 C C . PRO A 1 91 ? -1.274 -6.066 -3.515 1.00 98.19 91 PRO A C 1
ATOM 756 O O . PRO A 1 91 ? -1.591 -5.516 -4.563 1.00 98.19 91 PRO A O 1
ATOM 759 N N . VAL A 1 92 ? -0.111 -5.788 -2.911 1.00 98.38 92 VAL A N 1
ATOM 760 C CA . VAL A 1 92 ? 0.829 -4.800 -3.473 1.00 98.38 92 VAL A CA 1
ATOM 761 C C . VAL A 1 92 ? 1.373 -5.262 -4.820 1.00 98.38 92 VAL A C 1
ATOM 763 O O . VAL A 1 92 ? 1.430 -4.464 -5.749 1.00 98.38 92 VAL A O 1
ATOM 766 N N . SER A 1 93 ? 1.715 -6.543 -4.968 1.00 98.12 93 SER A N 1
ATOM 767 C CA . SER A 1 93 ? 2.104 -7.119 -6.259 1.00 98.12 93 SER A CA 1
ATOM 768 C C . SER A 1 93 ? 0.997 -6.966 -7.309 1.00 98.12 93 SER A C 1
ATOM 770 O O . SER A 1 93 ? 1.281 -6.556 -8.437 1.00 98.12 93 SER A O 1
ATOM 772 N N . TYR A 1 94 ? -0.259 -7.234 -6.935 1.00 97.62 94 TYR A N 1
ATOM 773 C CA . TYR A 1 94 ? -1.409 -7.055 -7.820 1.00 97.62 94 TYR A CA 1
ATOM 774 C C . TYR A 1 94 ? -1.563 -5.594 -8.259 1.00 97.62 94 TYR A C 1
ATOM 776 O O . TYR A 1 94 ? -1.533 -5.320 -9.462 1.00 97.62 94 TYR A O 1
ATOM 784 N N . VAL A 1 95 ? -1.649 -4.660 -7.305 1.00 96.75 95 VAL A N 1
ATOM 785 C CA . VAL A 1 95 ? -1.821 -3.226 -7.582 1.00 96.75 95 VAL A CA 1
ATOM 786 C C . VAL A 1 95 ? -0.643 -2.699 -8.394 1.00 96.75 95 VAL A C 1
ATOM 788 O O . VAL A 1 95 ? -0.856 -2.122 -9.453 1.00 96.75 95 VAL A O 1
ATOM 791 N N . LEU A 1 96 ? 0.603 -2.994 -8.011 1.00 96.44 96 LEU A N 1
ATOM 792 C CA . LEU A 1 96 ? 1.791 -2.574 -8.759 1.00 96.44 96 LEU A CA 1
ATOM 793 C C . LEU A 1 96 ? 1.760 -3.049 -10.222 1.00 96.44 96 LEU A C 1
ATOM 795 O O . LEU A 1 96 ? 2.250 -2.349 -11.103 1.00 96.44 96 LEU A O 1
ATOM 799 N N . SER A 1 97 ? 1.157 -4.204 -10.519 1.00 94.75 97 SER A N 1
ATOM 800 C CA . SER A 1 97 ? 1.051 -4.726 -11.889 1.00 94.75 97 SER A CA 1
ATOM 801 C C . SER A 1 97 ? -0.035 -4.067 -12.753 1.00 94.75 97 SER A C 1
ATOM 803 O O . SER A 1 97 ? -0.004 -4.225 -13.973 1.00 94.75 97 SER A O 1
ATOM 805 N N . LYS A 1 98 ? -0.993 -3.349 -12.150 1.00 91.81 98 LYS A N 1
ATOM 806 C CA . LYS A 1 98 ? -2.182 -2.796 -12.832 1.00 91.81 98 LYS A CA 1
ATOM 807 C C . LYS A 1 98 ? -2.325 -1.284 -12.716 1.00 91.81 98 LYS A C 1
ATOM 809 O O . LYS A 1 98 ? -2.883 -0.666 -13.616 1.00 91.81 98 LYS A O 1
ATOM 814 N N . GLU A 1 99 ? -1.820 -0.712 -11.633 1.00 89.06 99 GLU A N 1
ATOM 815 C CA . GLU A 1 99 ? -1.980 0.693 -11.284 1.00 89.06 99 GLU A CA 1
ATOM 816 C C . GLU A 1 99 ? -1.366 1.596 -12.357 1.00 89.06 99 GLU A C 1
ATOM 818 O O . GLU A 1 99 ? -0.303 1.300 -12.930 1.00 89.06 99 GLU A O 1
ATOM 823 N N . LYS A 1 100 ? -2.083 2.677 -12.648 1.00 82.50 100 LYS A N 1
ATOM 824 C CA . LYS A 1 100 ? -1.706 3.708 -13.615 1.00 82.50 100 LYS A CA 1
ATOM 825 C C . LYS A 1 100 ? -1.314 5.000 -12.910 1.00 82.50 100 LYS A C 1
ATOM 827 O O . LYS A 1 100 ? -0.481 5.729 -13.446 1.00 82.50 100 LYS A O 1
ATOM 832 N N . GLU A 1 101 ? -1.865 5.248 -11.721 1.00 81.00 101 GLU A N 1
ATOM 833 C CA . GLU A 1 101 ? -1.571 6.451 -10.953 1.00 81.00 101 GLU A CA 1
ATOM 834 C C . GLU A 1 101 ? -0.117 6.468 -10.494 1.00 81.00 101 GLU A C 1
ATOM 836 O O . GLU A 1 101 ? 0.364 5.583 -9.783 1.00 81.00 101 GLU A O 1
ATOM 841 N N . LYS A 1 102 ? 0.620 7.480 -10.950 1.00 81.19 102 LYS A N 1
ATOM 842 C CA . LYS A 1 102 ? 2.087 7.470 -10.894 1.00 81.19 102 LYS A CA 1
ATOM 843 C C . LYS A 1 102 ? 2.621 7.627 -9.483 1.00 81.19 102 LYS A C 1
ATOM 845 O O . LYS A 1 102 ? 3.655 7.052 -9.146 1.00 81.19 102 LYS A O 1
ATOM 850 N N . SER A 1 103 ? 1.937 8.422 -8.675 1.00 81.81 103 SER A N 1
ATOM 851 C CA . SER A 1 103 ? 2.434 8.852 -7.381 1.00 81.81 103 SER A CA 1
ATOM 852 C C . SER A 1 103 ? 2.521 7.682 -6.400 1.00 81.81 103 SER A C 1
ATOM 854 O O . SER A 1 103 ? 3.490 7.617 -5.645 1.00 81.81 103 SER A O 1
ATOM 856 N N . ILE A 1 104 ? 1.570 6.736 -6.397 1.00 90.69 104 ILE A N 1
ATOM 857 C CA . ILE A 1 104 ? 1.612 5.585 -5.473 1.00 90.69 104 ILE A CA 1
ATOM 858 C C . ILE A 1 104 ? 2.623 4.516 -5.926 1.00 90.69 104 ILE A C 1
ATOM 860 O O . ILE A 1 104 ? 3.214 3.829 -5.094 1.00 90.69 104 ILE A O 1
ATOM 864 N N . LEU A 1 105 ? 2.898 4.400 -7.234 1.00 93.19 105 LEU A N 1
ATOM 865 C CA . LEU A 1 105 ? 3.770 3.353 -7.792 1.00 93.19 105 LEU A CA 1
ATOM 866 C C . LEU A 1 105 ? 5.172 3.340 -7.171 1.00 93.19 105 LEU A C 1
ATOM 868 O O . LEU A 1 105 ? 5.701 2.263 -6.905 1.00 93.19 105 LEU A O 1
ATOM 872 N N . ILE A 1 106 ? 5.768 4.507 -6.914 1.00 92.38 106 ILE A N 1
ATOM 873 C CA . ILE A 1 106 ? 7.114 4.603 -6.322 1.00 92.38 106 ILE A CA 1
ATOM 874 C C . ILE A 1 106 ? 7.140 3.954 -4.931 1.00 92.38 106 ILE A C 1
ATOM 876 O O . ILE A 1 106 ? 8.057 3.197 -4.604 1.00 92.38 106 ILE A O 1
ATOM 880 N N . GLU A 1 107 ? 6.115 4.206 -4.120 1.00 94.19 107 GLU A N 1
ATOM 881 C CA . GLU A 1 107 ? 5.988 3.636 -2.778 1.00 94.19 107 GLU A CA 1
ATOM 882 C C . GLU A 1 107 ? 5.799 2.119 -2.824 1.00 94.19 107 GLU A C 1
ATOM 884 O O . GLU A 1 107 ? 6.457 1.393 -2.072 1.00 94.19 107 GLU A O 1
ATOM 889 N N . LEU A 1 108 ? 4.977 1.628 -3.757 1.00 97.19 108 LEU A N 1
ATOM 890 C CA . LEU A 1 108 ? 4.769 0.193 -3.959 1.00 97.19 108 LEU A CA 1
ATOM 891 C C . LEU A 1 108 ? 6.058 -0.511 -4.407 1.00 97.19 108 LEU A C 1
ATOM 893 O O . LEU A 1 108 ? 6.375 -1.587 -3.898 1.00 97.19 108 LEU A O 1
ATOM 897 N N . ILE A 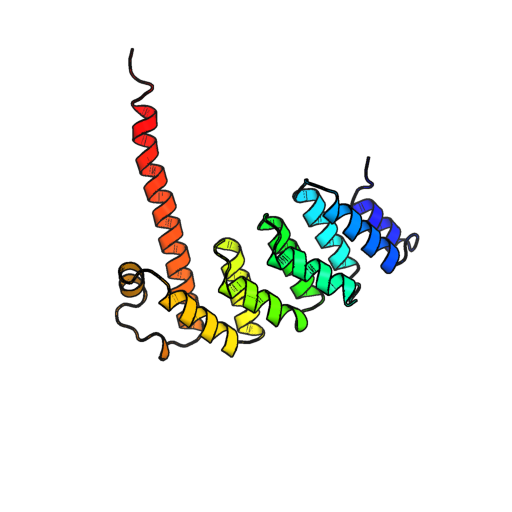1 109 ? 6.834 0.105 -5.307 1.00 96.50 109 ILE A N 1
ATOM 898 C CA . ILE A 1 109 ? 8.134 -0.419 -5.752 1.00 96.50 109 ILE A CA 1
ATOM 899 C C . ILE A 1 109 ? 9.107 -0.484 -4.580 1.00 96.50 109 ILE A C 1
ATOM 901 O O . ILE A 1 109 ? 9.709 -1.530 -4.353 1.00 96.50 109 ILE A O 1
ATOM 905 N N . ASN A 1 110 ? 9.227 0.591 -3.797 1.00 95.38 110 ASN A N 1
ATOM 906 C CA . ASN A 1 110 ? 10.101 0.629 -2.622 1.00 95.38 110 ASN A CA 1
ATOM 907 C C . ASN A 1 110 ? 9.733 -0.447 -1.591 1.00 95.38 110 ASN A C 1
ATOM 909 O O . ASN A 1 110 ? 10.609 -1.050 -0.964 1.00 95.38 110 ASN A O 1
ATOM 913 N N . PHE A 1 111 ? 8.437 -0.694 -1.399 1.00 97.38 111 PHE A N 1
ATOM 914 C CA . PHE A 1 111 ? 7.968 -1.760 -0.524 1.00 97.38 111 PHE A CA 1
ATOM 915 C C . PHE A 1 111 ? 8.314 -3.148 -1.078 1.00 97.38 111 PHE A C 1
ATOM 917 O O . PHE A 1 111 ? 8.847 -3.984 -0.342 1.00 97.38 111 PHE A O 1
ATOM 924 N N . MET A 1 112 ? 8.050 -3.394 -2.364 1.00 97.88 112 MET A N 1
ATOM 925 C CA . MET A 1 112 ? 8.283 -4.692 -3.004 1.00 97.88 112 MET A CA 1
ATOM 926 C C . MET A 1 112 ? 9.765 -5.007 -3.176 1.00 97.88 112 MET A C 1
ATOM 928 O O . MET A 1 112 ? 10.158 -6.149 -2.977 1.00 97.88 112 MET A O 1
ATOM 932 N N . GLU A 1 113 ? 10.600 -4.011 -3.459 1.00 96.62 113 GLU A N 1
ATOM 933 C CA . GLU A 1 113 ? 12.057 -4.149 -3.515 1.00 96.62 113 GLU A CA 1
ATOM 934 C C . GLU A 1 113 ? 12.609 -4.738 -2.214 1.00 96.62 113 GLU A C 1
ATOM 936 O O . GLU A 1 113 ? 13.454 -5.624 -2.250 1.00 96.62 113 GLU A O 1
ATOM 941 N N . LYS A 1 114 ? 12.087 -4.300 -1.064 1.00 96.81 114 LYS A N 1
ATOM 942 C CA . LYS A 1 114 ? 12.506 -4.799 0.253 1.00 96.81 114 LYS A CA 1
ATOM 943 C C . LYS A 1 114 ? 11.816 -6.101 0.658 1.00 96.81 114 LYS A C 1
ATOM 945 O O . LYS A 1 114 ? 12.387 -6.874 1.420 1.00 96.81 114 LYS A O 1
ATOM 950 N N . SER A 1 115 ? 10.576 -6.321 0.220 1.00 96.88 115 SER A N 1
ATOM 951 C CA . SER A 1 115 ? 9.740 -7.421 0.727 1.00 96.88 115 SER A CA 1
ATOM 952 C C . SER A 1 115 ? 9.768 -8.662 -0.161 1.00 96.88 115 SER A C 1
ATOM 954 O O . SER A 1 115 ? 9.648 -9.774 0.343 1.00 96.88 115 SER A O 1
ATOM 956 N N . ASN A 1 116 ? 9.900 -8.484 -1.477 1.00 97.44 116 ASN A N 1
ATOM 957 C CA . ASN A 1 116 ? 10.025 -9.560 -2.454 1.00 97.44 116 ASN A CA 1
ATOM 958 C C . ASN A 1 116 ? 10.724 -9.055 -3.744 1.00 97.44 116 ASN A C 1
ATOM 960 O O . ASN A 1 116 ? 10.051 -8.753 -4.740 1.00 97.44 116 ASN A O 1
ATOM 964 N N . PRO A 1 117 ? 12.070 -8.955 -3.736 1.00 97.00 117 PRO A N 1
ATOM 965 C CA . PRO A 1 117 ? 12.844 -8.382 -4.839 1.00 97.00 1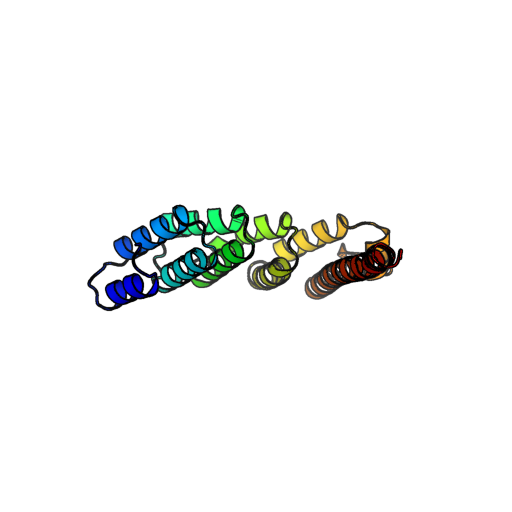17 PRO A CA 1
ATOM 966 C C . PRO A 1 117 ? 12.652 -9.109 -6.177 1.00 97.00 117 PRO A C 1
ATOM 968 O O . PRO A 1 117 ? 12.642 -8.468 -7.227 1.00 97.00 117 PRO A O 1
ATOM 971 N N . PHE A 1 118 ? 12.481 -10.435 -6.148 1.00 96.50 118 PHE A N 1
ATOM 972 C CA . PHE A 1 118 ? 12.305 -11.254 -7.351 1.00 96.50 118 PHE A CA 1
ATOM 973 C C . PHE A 1 118 ? 10.997 -10.912 -8.071 1.00 96.50 118 PHE A C 1
ATOM 975 O O . PHE A 1 118 ? 11.017 -10.564 -9.248 1.00 96.50 118 PHE A O 1
ATOM 982 N N . ILE A 1 119 ? 9.872 -10.890 -7.345 1.00 96.81 119 ILE A N 1
ATOM 983 C CA . ILE A 1 119 ? 8.579 -10.488 -7.921 1.00 96.81 119 ILE A CA 1
ATOM 984 C C . ILE A 1 119 ? 8.610 -9.019 -8.361 1.00 96.81 119 ILE A C 1
ATOM 986 O O . ILE A 1 119 ? 8.075 -8.679 -9.415 1.00 96.81 119 ILE A O 1
ATOM 990 N N . CYS A 1 120 ? 9.246 -8.141 -7.577 1.00 97.81 120 CYS A N 1
ATOM 991 C CA . CYS A 1 120 ? 9.399 -6.730 -7.936 1.00 97.81 120 CYS A CA 1
ATOM 992 C C . CYS A 1 120 ? 10.094 -6.577 -9.297 1.00 97.81 120 CYS A C 1
ATOM 994 O O . CYS A 1 120 ? 9.584 -5.892 -10.184 1.00 97.81 120 CYS A O 1
ATOM 996 N N . ARG A 1 121 ? 11.215 -7.284 -9.486 1.00 97.62 121 ARG A N 1
ATOM 997 C CA . ARG A 1 121 ? 11.967 -7.320 -10.744 1.00 97.62 121 ARG A CA 1
ATOM 998 C C . ARG A 1 121 ? 11.092 -7.755 -11.915 1.00 97.62 121 ARG A C 1
ATOM 1000 O O . ARG A 1 121 ? 11.072 -7.067 -12.933 1.00 97.62 121 ARG A O 1
ATOM 1007 N N . ASP A 1 122 ? 10.373 -8.863 -11.772 1.00 96.88 122 ASP A N 1
ATOM 1008 C CA . ASP A 1 122 ? 9.546 -9.410 -12.851 1.00 96.88 122 ASP A CA 1
ATOM 1009 C C . ASP A 1 122 ? 8.430 -8.445 -13.261 1.00 96.88 122 ASP A C 1
ATOM 1011 O O . ASP A 1 122 ? 8.185 -8.238 -14.455 1.00 96.88 122 ASP A O 1
ATOM 1015 N N . ILE A 1 123 ? 7.792 -7.796 -12.281 1.00 97.25 123 ILE A N 1
ATOM 1016 C CA . ILE A 1 123 ? 6.775 -6.776 -12.546 1.00 97.25 123 ILE A CA 1
ATOM 1017 C C . ILE A 1 123 ? 7.394 -5.580 -13.269 1.00 97.25 123 ILE A C 1
ATOM 1019 O O . ILE A 1 123 ? 6.835 -5.144 -14.273 1.00 97.25 123 ILE A O 1
ATOM 1023 N N . LEU A 1 124 ? 8.542 -5.068 -12.817 1.00 96.50 124 LEU A N 1
ATOM 1024 C CA . LEU A 1 124 ? 9.204 -3.934 -13.469 1.00 96.50 124 LEU A CA 1
ATOM 1025 C C . LEU A 1 124 ? 9.605 -4.258 -14.909 1.00 96.50 124 LEU A C 1
ATOM 1027 O O . LEU A 1 124 ? 9.325 -3.466 -15.802 1.00 96.50 124 LEU A O 1
ATOM 1031 N N . ILE A 1 125 ? 10.177 -5.438 -15.168 1.00 95.94 125 ILE A N 1
ATOM 1032 C CA . ILE A 1 125 ? 10.511 -5.874 -16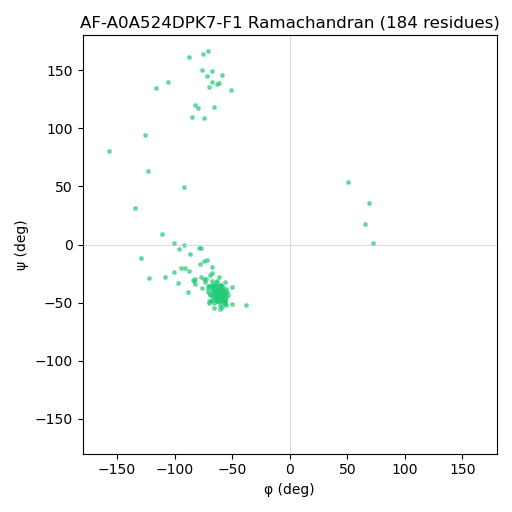.533 1.00 95.94 125 ILE A CA 1
ATOM 1033 C C . ILE A 1 125 ? 9.259 -5.904 -17.410 1.00 95.94 125 ILE A C 1
ATOM 1035 O O . ILE A 1 125 ? 9.294 -5.415 -18.540 1.00 95.94 125 ILE A O 1
ATOM 1039 N N . LYS A 1 126 ? 8.156 -6.476 -16.910 1.00 95.00 126 LYS A N 1
ATOM 1040 C CA . LYS A 1 126 ? 6.895 -6.536 -17.654 1.00 95.00 126 LYS A CA 1
ATOM 1041 C C . LYS A 1 126 ? 6.359 -5.137 -17.945 1.00 95.00 126 LYS A C 1
ATOM 1043 O O . LYS A 1 126 ? 6.073 -4.826 -19.093 1.00 95.00 126 LYS A O 1
ATOM 1048 N N . ARG A 1 127 ? 6.300 -4.275 -16.930 1.00 93.12 127 ARG A N 1
ATOM 1049 C CA . ARG A 1 127 ? 5.803 -2.907 -17.082 1.00 93.12 127 ARG A CA 1
ATOM 1050 C C . ARG A 1 127 ? 6.652 -2.091 -18.039 1.00 93.12 127 ARG A C 1
ATOM 1052 O O . ARG A 1 127 ? 6.084 -1.397 -18.866 1.00 93.12 127 ARG A O 1
ATOM 1059 N N . ILE A 1 128 ? 7.981 -2.194 -17.965 1.00 93.44 128 ILE A N 1
ATOM 1060 C CA . ILE A 1 128 ? 8.864 -1.511 -18.913 1.00 93.44 128 ILE A CA 1
ATOM 1061 C C . ILE A 1 128 ? 8.637 -2.046 -20.324 1.00 93.44 128 ILE A C 1
ATOM 1063 O O . ILE A 1 128 ? 8.597 -1.256 -21.253 1.00 93.44 128 ILE A O 1
ATOM 1067 N N . ARG A 1 129 ? 8.441 -3.357 -20.508 1.00 92.62 129 ARG A N 1
ATOM 1068 C CA . ARG A 1 129 ? 8.162 -3.944 -21.828 1.00 92.62 129 ARG A CA 1
ATOM 1069 C C . ARG A 1 129 ? 6.878 -3.400 -22.459 1.00 92.62 129 ARG A C 1
ATOM 1071 O O . ARG A 1 129 ? 6.861 -3.207 -23.671 1.00 92.62 129 ARG A O 1
ATOM 1078 N N . ASP A 1 130 ? 5.865 -3.122 -21.647 1.00 91.44 130 ASP A N 1
ATOM 1079 C CA . ASP A 1 130 ? 4.558 -2.631 -22.095 1.00 91.44 130 ASP A CA 1
ATOM 1080 C C . ASP A 1 130 ? 4.555 -1.118 -22.438 1.00 91.44 130 ASP A C 1
ATOM 1082 O O . ASP A 1 130 ? 3.541 -0.587 -22.887 1.00 91.44 130 ASP A O 1
ATOM 1086 N N . ILE A 1 131 ? 5.675 -0.405 -22.250 1.00 90.50 131 ILE A N 1
ATOM 1087 C CA . ILE A 1 131 ? 5.833 1.007 -22.650 1.00 90.50 131 ILE A CA 1
ATOM 1088 C C . ILE A 1 131 ? 6.038 1.115 -24.176 1.00 90.50 131 ILE A C 1
ATOM 1090 O O . ILE A 1 131 ? 6.602 0.218 -24.801 1.00 90.50 131 ILE A O 1
ATOM 1094 N N . ASP A 1 132 ? 5.607 2.233 -24.776 1.00 89.88 132 ASP A N 1
ATOM 1095 C CA . ASP A 1 132 ? 5.859 2.586 -26.186 1.00 89.88 132 ASP A CA 1
ATOM 1096 C C . ASP A 1 132 ? 7.354 2.477 -26.556 1.00 89.88 132 ASP A C 1
ATOM 1098 O O . ASP A 1 132 ? 8.216 2.982 -25.832 1.00 89.88 132 ASP A O 1
ATOM 1102 N N . GLU A 1 133 ? 7.664 1.843 -27.694 1.00 89.12 133 GLU A N 1
ATOM 1103 C CA . GLU A 1 133 ? 9.043 1.570 -28.140 1.00 89.12 133 GLU A CA 1
ATOM 1104 C C . GLU A 1 133 ? 9.918 2.824 -28.228 1.00 89.12 133 GLU A C 1
ATOM 1106 O O . GLU A 1 133 ? 11.077 2.788 -27.816 1.00 89.12 133 GLU A O 1
ATOM 1111 N N . ARG A 1 134 ? 9.376 3.963 -28.682 1.00 87.06 134 ARG A N 1
ATOM 1112 C CA . ARG A 1 134 ? 10.169 5.198 -28.811 1.00 87.06 134 ARG A CA 1
ATOM 1113 C C . ARG A 1 134 ? 10.609 5.705 -27.447 1.00 87.06 134 ARG A C 1
ATOM 1115 O O . ARG A 1 134 ? 11.746 6.140 -27.274 1.00 87.06 134 ARG A O 1
ATOM 1122 N N . LYS A 1 135 ? 9.709 5.626 -26.464 1.00 87.94 135 LYS A N 1
ATOM 1123 C CA . LYS A 1 135 ? 10.026 5.980 -25.078 1.00 87.94 135 LYS A CA 1
ATOM 1124 C C . LYS A 1 135 ? 11.039 5.001 -24.502 1.00 87.94 135 LYS A C 1
ATOM 1126 O O . LYS A 1 135 ? 12.014 5.440 -23.894 1.00 87.94 135 LYS A O 1
ATOM 1131 N N . LYS A 1 136 ? 10.842 3.694 -24.724 1.00 89.44 136 LYS A N 1
ATOM 1132 C CA . LYS A 1 136 ? 11.767 2.650 -24.258 1.00 89.44 136 LYS A CA 1
ATOM 1133 C C . LYS A 1 136 ? 13.180 2.877 -24.762 1.00 89.44 136 LYS A C 1
ATOM 1135 O O . LYS A 1 136 ? 14.090 2.896 -23.941 1.00 89.44 136 LYS A O 1
ATOM 1140 N N . GLU A 1 137 ? 13.356 3.129 -26.054 1.00 88.12 137 GLU A N 1
ATOM 1141 C CA . GLU A 1 137 ? 14.680 3.367 -26.627 1.00 88.12 137 GLU A CA 1
ATOM 1142 C C . GLU A 1 137 ? 15.358 4.599 -26.010 1.00 88.12 137 GLU A C 1
ATOM 1144 O O . GLU A 1 137 ? 16.520 4.537 -25.616 1.00 88.12 137 GLU A O 1
ATOM 1149 N N . LYS A 1 138 ? 14.616 5.697 -25.808 1.00 88.00 138 LYS A N 1
ATOM 1150 C CA . LYS A 1 138 ? 15.139 6.926 -25.183 1.00 88.00 138 LYS A CA 1
ATOM 1151 C C . LYS A 1 138 ? 15.726 6.684 -23.784 1.00 88.00 138 LYS A C 1
ATOM 1153 O O . LYS A 1 138 ? 16.761 7.258 -23.434 1.00 88.00 138 LYS A O 1
ATOM 1158 N N . VAL A 1 139 ? 15.056 5.860 -22.979 1.00 87.56 139 VAL A N 1
ATOM 1159 C CA . VAL A 1 139 ? 15.417 5.606 -21.574 1.00 87.56 139 VAL A CA 1
ATOM 1160 C C . VAL A 1 139 ? 16.424 4.460 -21.435 1.00 87.56 139 VAL A C 1
ATOM 1162 O O . VAL A 1 139 ? 17.367 4.567 -20.645 1.00 87.56 139 VAL A O 1
ATOM 1165 N N . LEU A 1 140 ? 16.259 3.383 -22.210 1.00 90.12 140 LEU A N 1
ATOM 1166 C CA . LEU A 1 140 ? 17.118 2.196 -22.163 1.00 90.12 140 LEU A CA 1
ATOM 1167 C C . LEU A 1 140 ? 18.408 2.356 -22.969 1.00 90.12 140 LEU A C 1
ATOM 1169 O O . LEU A 1 140 ? 19.409 1.760 -22.587 1.00 90.12 140 LEU A O 1
ATOM 1173 N N . ARG A 1 141 ? 18.418 3.155 -24.045 1.00 88.25 141 ARG A N 1
ATOM 1174 C CA . ARG A 1 141 ? 19.602 3.440 -24.878 1.00 88.25 141 ARG A CA 1
ATOM 1175 C C . ARG A 1 141 ? 20.333 2.161 -25.313 1.00 88.25 141 ARG A C 1
ATOM 1177 O O . ARG A 1 141 ? 21.515 1.982 -25.021 1.00 88.25 141 ARG A O 1
ATOM 1184 N N . GLY A 1 142 ? 19.603 1.224 -25.919 1.00 86.44 142 GLY A N 1
ATOM 1185 C CA . GLY A 1 142 ? 20.127 -0.083 -26.333 1.00 86.44 142 GLY A CA 1
ATOM 1186 C C . GLY A 1 142 ? 20.428 -1.095 -25.211 1.00 86.44 142 GLY A C 1
ATOM 1187 O O . GLY A 1 142 ? 20.874 -2.206 -25.503 1.00 86.44 142 GLY A O 1
ATOM 1188 N N . GLN A 1 143 ? 20.191 -0.776 -23.931 1.00 90.31 143 GLN A N 1
ATOM 1189 C CA . GLN A 1 143 ? 20.398 -1.731 -22.835 1.00 90.31 143 GLN A CA 1
ATOM 1190 C C . GLN A 1 143 ? 19.358 -2.861 -22.844 1.00 90.31 143 GLN A C 1
ATOM 1192 O O . GLN A 1 143 ? 18.150 -2.640 -22.943 1.00 90.31 143 GLN A O 1
ATOM 1197 N N . ASN A 1 144 ? 19.821 -4.098 -22.643 1.00 91.06 144 ASN A N 1
ATOM 1198 C CA . ASN A 1 144 ? 18.936 -5.252 -22.520 1.00 91.06 144 ASN A CA 1
ATOM 1199 C C . ASN A 1 144 ? 18.331 -5.342 -21.109 1.00 91.06 144 ASN A C 1
ATOM 1201 O O . ASN A 1 144 ? 19.041 -5.602 -20.136 1.00 91.06 144 ASN A O 1
ATOM 1205 N N . LEU A 1 145 ? 17.002 -5.229 -21.017 1.00 91.31 145 LEU A N 1
ATOM 1206 C CA . LEU A 1 145 ? 16.237 -5.299 -19.764 1.00 91.31 145 LEU A CA 1
ATOM 1207 C C . LEU A 1 145 ? 16.561 -6.512 -18.888 1.00 91.31 145 LEU A C 1
ATOM 1209 O O . LEU A 1 145 ? 16.548 -6.406 -17.664 1.00 91.31 145 LEU A O 1
ATOM 1213 N N . LYS A 1 146 ? 16.835 -7.674 -19.493 1.00 90.94 146 LYS A N 1
ATOM 1214 C CA . LYS A 1 146 ? 17.110 -8.903 -18.735 1.00 90.94 146 LYS A CA 1
ATOM 1215 C C . LYS A 1 146 ? 18.426 -8.826 -17.959 1.00 90.94 146 LYS A C 1
ATOM 1217 O O . LYS A 1 146 ? 18.548 -9.502 -16.939 1.00 90.94 146 LYS A O 1
ATOM 1222 N N . ASN A 1 147 ? 19.360 -7.991 -18.413 1.00 93.94 147 ASN A N 1
ATOM 1223 C CA . ASN A 1 147 ? 20.700 -7.864 -17.845 1.00 93.94 147 ASN A CA 1
ATOM 1224 C C . ASN A 1 147 ? 20.779 -6.798 -16.744 1.00 93.94 147 ASN A C 1
ATOM 1226 O O . ASN A 1 147 ? 21.691 -6.849 -15.924 1.00 93.94 147 ASN A O 1
ATOM 1230 N N . LEU A 1 148 ? 19.826 -5.862 -16.699 1.00 94.88 148 LEU A N 1
ATOM 1231 C CA . LEU A 1 148 ? 19.788 -4.801 -15.690 1.00 94.88 148 LEU A CA 1
ATOM 1232 C C . LEU A 1 148 ? 19.506 -5.380 -14.307 1.00 94.88 148 LEU A C 1
ATOM 1234 O O . LEU A 1 148 ? 18.657 -6.255 -14.172 1.00 94.88 148 LEU A O 1
ATOM 1238 N N . LYS A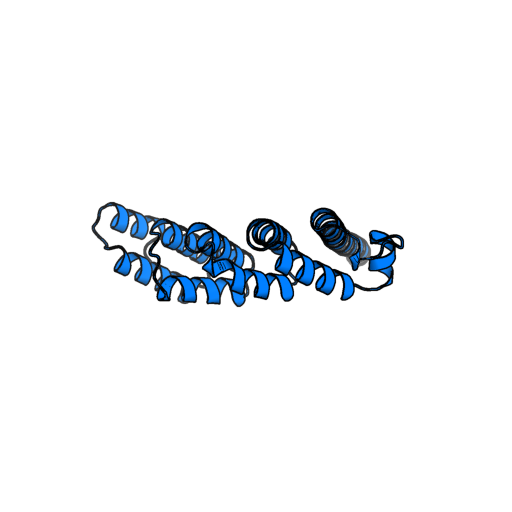 1 149 ? 20.161 -4.888 -13.262 1.00 96.12 149 LYS A N 1
ATOM 1239 C CA . LYS A 1 149 ? 19.866 -5.188 -11.854 1.00 96.12 149 LYS A CA 1
ATOM 1240 C C . LYS A 1 149 ? 18.552 -4.526 -11.419 1.00 96.12 149 LYS A C 1
ATOM 1242 O O . LYS A 1 149 ? 17.985 -3.700 -12.126 1.00 96.12 149 LYS A O 1
ATOM 1247 N N . LEU A 1 150 ? 18.013 -4.920 -10.261 1.00 95.62 150 LEU A N 1
ATOM 1248 C CA . LEU A 1 150 ? 16.723 -4.399 -9.780 1.00 95.62 150 LEU A CA 1
ATOM 1249 C C . LEU A 1 150 ? 16.743 -2.878 -9.553 1.00 95.62 150 LEU A C 1
ATOM 1251 O O . LEU A 1 150 ? 15.793 -2.199 -9.929 1.00 95.62 150 LEU A O 1
ATOM 1255 N N . ASN A 1 151 ? 17.822 -2.351 -8.977 1.00 95.12 151 ASN A N 1
ATOM 1256 C CA . ASN A 1 151 ? 18.000 -0.914 -8.774 1.00 95.12 151 ASN A CA 1
ATOM 1257 C C . ASN A 1 151 ? 18.022 -0.156 -10.112 1.00 95.12 151 ASN A C 1
ATOM 1259 O O . ASN A 1 151 ? 17.313 0.831 -10.258 1.00 95.12 151 ASN A O 1
ATOM 1263 N N . GLU A 1 152 ? 18.734 -0.679 -11.112 1.00 95.56 152 GLU A N 1
ATOM 1264 C CA . GLU A 1 152 ? 18.780 -0.093 -12.458 1.00 95.56 152 GLU A CA 1
ATOM 1265 C C . GLU A 1 152 ? 17.395 -0.131 -13.125 1.00 95.56 152 GLU A C 1
ATOM 1267 O O . GLU A 1 152 ? 16.938 0.862 -13.681 1.00 95.56 152 GLU A O 1
ATOM 1272 N N . LEU A 1 153 ? 16.668 -1.251 -13.018 1.00 96.19 153 LEU A N 1
ATOM 1273 C CA . LEU A 1 153 ? 15.292 -1.359 -13.524 1.00 96.19 153 LEU A CA 1
ATOM 1274 C C . LEU A 1 153 ? 14.353 -0.349 -12.860 1.00 96.19 153 LEU A C 1
ATOM 1276 O O . LEU A 1 153 ? 13.501 0.233 -13.529 1.00 96.19 153 LEU A O 1
ATOM 1280 N N . LYS A 1 154 ? 14.496 -0.143 -11.550 1.00 95.19 154 LYS A N 1
ATOM 1281 C CA . LYS A 1 154 ? 13.720 0.839 -10.793 1.00 95.19 154 LYS A CA 1
ATOM 1282 C C . LYS A 1 154 ? 14.024 2.259 -11.256 1.00 95.19 154 LYS A C 1
ATOM 1284 O O . LYS A 1 154 ? 13.084 3.006 -11.501 1.00 95.19 154 LYS A O 1
ATOM 1289 N N . GLU A 1 155 ? 15.297 2.617 -11.398 1.00 94.12 155 GLU A N 1
ATOM 1290 C CA . GLU A 1 155 ? 15.720 3.925 -11.912 1.00 94.12 155 GLU A CA 1
ATOM 1291 C C . GLU A 1 155 ? 15.130 4.175 -13.300 1.00 94.12 155 GLU A C 1
ATOM 1293 O O . GLU A 1 155 ? 14.446 5.177 -13.501 1.00 94.12 155 GLU A O 1
ATOM 1298 N N . LYS A 1 156 ? 15.259 3.206 -14.215 1.00 94.38 156 LYS A N 1
ATOM 1299 C CA . LYS A 1 156 ? 14.665 3.291 -15.555 1.00 94.38 156 LYS A CA 1
ATOM 1300 C C . LYS A 1 156 ? 13.151 3.433 -15.509 1.00 94.38 156 LYS A C 1
ATOM 1302 O O . LYS A 1 156 ? 12.587 4.260 -16.218 1.00 94.38 156 LYS A O 1
ATOM 1307 N N . TYR A 1 157 ? 12.480 2.670 -14.650 1.00 93.69 157 TYR A N 1
ATOM 1308 C CA . TYR A 1 157 ? 11.037 2.790 -14.482 1.00 93.69 157 TYR A CA 1
ATOM 1309 C C . TYR A 1 157 ? 10.609 4.162 -13.947 1.00 93.69 157 TYR A C 1
ATOM 1311 O O . TYR A 1 157 ? 9.642 4.736 -14.443 1.00 93.69 157 TYR A O 1
ATOM 1319 N N . ILE A 1 158 ? 11.346 4.729 -12.992 1.00 91.06 158 ILE A N 1
ATOM 1320 C CA . ILE A 1 158 ? 11.086 6.076 -12.472 1.00 91.06 158 ILE A CA 1
ATOM 1321 C C . ILE A 1 158 ? 11.345 7.140 -13.549 1.00 91.06 158 ILE A C 1
ATOM 1323 O O . ILE A 1 158 ? 10.514 8.032 -13.711 1.00 91.06 158 ILE A O 1
ATOM 1327 N N . GLU A 1 159 ? 12.425 7.025 -14.330 1.00 91.19 159 GLU A N 1
ATOM 1328 C CA . GLU A 1 159 ? 12.695 7.898 -15.484 1.00 91.19 159 GLU A CA 1
ATOM 1329 C C . GLU A 1 159 ? 11.505 7.914 -16.460 1.00 91.19 159 GLU A C 1
ATOM 1331 O O . GLU A 1 159 ? 11.070 8.988 -16.877 1.00 91.19 159 GLU A O 1
ATOM 1336 N N . PHE A 1 160 ? 10.900 6.754 -16.754 1.00 90.25 160 PHE A N 1
ATOM 1337 C CA . PHE A 1 160 ? 9.686 6.685 -17.578 1.00 90.25 160 PHE A CA 1
ATOM 1338 C C . PHE A 1 160 ? 8.493 7.423 -16.963 1.00 90.25 160 PHE A C 1
ATOM 1340 O O . PHE A 1 160 ? 7.774 8.131 -17.673 1.00 90.25 160 PHE A O 1
ATOM 1347 N N . LEU A 1 161 ? 8.254 7.254 -15.659 1.00 87.69 161 LEU A N 1
ATOM 1348 C CA . LEU A 1 161 ? 7.153 7.937 -14.974 1.00 87.69 161 LEU A CA 1
ATOM 1349 C C . LEU A 1 161 ? 7.327 9.462 -15.027 1.00 87.69 161 LEU A C 1
ATOM 1351 O O . LEU A 1 161 ? 6.342 10.180 -15.225 1.00 87.69 161 LEU A O 1
ATOM 1355 N N . LEU A 1 162 ? 8.565 9.946 -14.882 1.00 85.38 162 LEU A N 1
ATOM 1356 C CA . LEU A 1 162 ? 8.911 11.365 -14.961 1.00 85.38 162 LEU A CA 1
ATOM 1357 C C . LEU A 1 162 ? 8.742 11.918 -16.380 1.00 85.38 162 LEU A C 1
ATOM 1359 O O . LEU A 1 162 ? 8.069 12.934 -16.544 1.00 85.38 162 LEU A O 1
ATOM 1363 N N . ASP A 1 163 ? 9.267 11.232 -17.398 1.00 84.38 163 ASP A N 1
ATOM 1364 C CA . ASP A 1 163 ? 9.135 11.623 -18.810 1.00 84.38 163 ASP A CA 1
ATOM 1365 C C . ASP A 1 163 ? 7.658 11.779 -19.211 1.00 84.38 163 ASP A C 1
ATOM 1367 O O . ASP A 1 163 ? 7.245 12.811 -19.735 1.00 84.38 163 ASP A O 1
ATOM 1371 N N . GLN A 1 164 ? 6.810 10.818 -18.828 1.00 79.94 164 GLN A N 1
ATOM 1372 C CA . GLN A 1 164 ? 5.365 10.914 -19.054 1.00 79.94 164 GLN A CA 1
ATOM 1373 C C . GLN A 1 164 ? 4.698 12.078 -18.310 1.00 79.94 164 GLN A C 1
ATOM 1375 O O . GLN A 1 164 ? 3.642 12.547 -18.730 1.00 79.94 164 GLN A O 1
ATOM 1380 N N . SER A 1 165 ? 5.201 12.467 -17.138 1.00 80.25 165 SER A N 1
ATOM 1381 C CA . SER A 1 165 ? 4.631 13.583 -16.368 1.00 80.25 165 SER A CA 1
ATOM 1382 C C . SER A 1 165 ? 5.022 14.923 -16.974 1.00 80.25 165 SER A C 1
ATOM 1384 O O . SER A 1 165 ? 4.188 15.822 -17.048 1.00 80.25 165 SER A O 1
ATOM 1386 N N . LEU A 1 166 ? 6.256 15.032 -17.469 1.00 79.62 166 LEU A N 1
ATOM 1387 C CA . LEU A 1 166 ? 6.716 16.198 -18.212 1.00 79.62 166 LEU A CA 1
ATOM 1388 C C . LEU A 1 166 ? 5.918 16.372 -19.502 1.00 79.62 166 LEU A C 1
ATOM 1390 O O . LEU A 1 166 ? 5.401 17.463 -19.720 1.00 79.62 166 LEU A O 1
ATOM 1394 N N . ASP A 1 167 ? 5.730 15.310 -20.293 1.00 77.12 167 ASP A N 1
ATOM 1395 C CA . ASP A 1 167 ? 4.902 15.358 -21.506 1.00 77.12 167 ASP A CA 1
ATOM 1396 C C . ASP A 1 167 ? 3.527 15.980 -21.215 1.00 77.12 167 ASP A C 1
ATOM 1398 O O . ASP A 1 167 ? 3.129 16.941 -21.870 1.00 77.12 167 ASP A O 1
ATOM 1402 N N . MET A 1 168 ? 2.822 15.496 -20.185 1.00 72.19 168 MET A N 1
ATOM 1403 C CA . MET A 1 168 ? 1.507 16.024 -19.794 1.00 72.19 168 MET A CA 1
ATOM 1404 C C . MET A 1 168 ? 1.545 17.526 -19.471 1.00 72.19 168 MET A C 1
ATOM 1406 O O . MET A 1 168 ? 0.675 18.274 -19.920 1.00 72.19 168 MET A O 1
ATOM 1410 N N . LEU A 1 169 ? 2.566 17.982 -18.738 1.00 72.94 169 LEU A N 1
ATOM 1411 C CA . LEU A 1 169 ? 2.740 19.397 -18.398 1.00 72.94 169 LEU A CA 1
ATOM 1412 C C . LEU A 1 169 ? 3.031 20.260 -19.636 1.00 72.94 169 LEU A C 1
ATOM 1414 O O . LEU A 1 169 ? 2.445 21.336 -19.780 1.00 72.94 169 LEU A O 1
ATOM 1418 N N . TYR A 1 170 ? 3.895 19.792 -20.542 1.00 69.38 170 TYR A N 1
ATOM 1419 C CA . TYR A 1 170 ? 4.200 20.481 -21.801 1.00 69.38 170 TYR A CA 1
ATOM 1420 C C . TYR A 1 170 ? 2.964 20.571 -22.707 1.00 69.38 170 TYR A C 1
ATOM 1422 O O . TYR A 1 170 ? 2.641 21.652 -23.202 1.00 69.38 170 TYR A O 1
ATOM 1430 N N . PHE A 1 171 ? 2.207 19.478 -22.857 1.00 60.88 171 PHE A N 1
ATOM 1431 C CA . PHE A 1 171 ? 0.966 19.470 -23.637 1.00 60.88 171 PHE A CA 1
ATOM 1432 C C . PHE A 1 171 ? -0.103 20.409 -23.061 1.00 60.88 171 PHE A C 1
ATOM 1434 O O . PHE A 1 171 ? -0.838 21.033 -23.824 1.00 60.88 171 PHE A O 1
ATOM 1441 N N . HIS A 1 172 ? -0.210 20.544 -21.735 1.00 59.38 172 HIS A N 1
ATOM 1442 C CA . HIS A 1 172 ? -1.157 21.482 -21.121 1.00 59.38 172 HIS A CA 1
ATOM 1443 C C . HIS A 1 172 ? -0.737 22.942 -21.320 1.00 59.38 172 HIS A C 1
ATOM 1445 O O . HIS A 1 172 ? -1.575 23.767 -21.681 1.00 59.38 172 HIS A O 1
ATOM 1451 N N . ARG A 1 173 ? 0.558 23.263 -21.196 1.00 56.72 173 ARG A N 1
ATOM 1452 C CA . ARG A 1 173 ? 1.065 24.624 -21.449 1.00 56.72 173 ARG A CA 1
ATOM 1453 C C . ARG A 1 173 ? 0.849 25.108 -22.880 1.00 56.72 173 ARG A C 1
ATOM 1455 O O . ARG A 1 173 ? 0.706 26.307 -23.072 1.00 56.72 173 ARG A O 1
ATOM 1462 N N . HIS A 1 174 ? 0.786 24.216 -23.867 1.00 55.88 174 HIS A N 1
ATOM 1463 C CA . HIS A 1 174 ? 0.533 24.579 -25.268 1.00 55.88 174 HIS A CA 1
ATOM 1464 C C . HIS A 1 174 ? -0.948 24.552 -25.680 1.00 55.88 174 HIS A C 1
ATOM 1466 O O . HIS A 1 174 ? -1.264 24.908 -26.811 1.00 55.88 174 HIS A O 1
ATOM 1472 N N . LYS A 1 175 ? -1.869 24.209 -24.768 1.00 50.78 175 LYS A N 1
ATOM 1473 C CA . LYS A 1 175 ? -3.318 24.429 -24.951 1.00 50.78 175 LYS A CA 1
ATOM 1474 C C . LYS A 1 175 ? -3.820 25.739 -24.339 1.00 50.78 175 LYS A C 1
ATOM 1476 O O . LYS A 1 175 ? -4.859 26.233 -24.755 1.00 50.78 175 LYS A O 1
ATOM 1481 N N . ILE A 1 176 ? -3.077 26.317 -23.394 1.00 51.00 176 ILE A N 1
ATOM 1482 C CA . ILE A 1 176 ? -3.387 27.629 -22.810 1.00 51.00 176 ILE A CA 1
ATOM 1483 C C . ILE A 1 176 ? -3.308 28.790 -23.832 1.00 51.00 176 ILE A C 1
ATOM 1485 O O . ILE A 1 176 ? -4.148 29.676 -23.716 1.00 51.00 176 ILE A O 1
ATOM 1489 N N . PRO A 1 177 ? -2.441 28.804 -24.872 1.00 49.59 177 PRO A N 1
ATOM 1490 C CA . PRO A 1 177 ? -2.429 29.893 -25.855 1.00 49.59 177 PRO A CA 1
ATOM 1491 C C . PRO A 1 177 ? -3.762 30.021 -26.605 1.00 49.59 177 PRO A C 1
ATOM 1493 O O . PRO A 1 177 ? -4.248 31.124 -26.805 1.00 49.59 177 PRO A O 1
ATOM 1496 N N . PHE A 1 178 ? -4.428 28.900 -26.903 1.00 45.78 178 PHE A N 1
ATOM 1497 C CA . PHE A 1 178 ? -5.709 28.906 -27.618 1.00 45.78 178 PHE A CA 1
ATOM 1498 C C . PHE A 1 178 ? -6.907 29.363 -26.774 1.00 45.78 178 PHE A C 1
ATOM 1500 O O . PHE A 1 178 ? -7.962 29.644 -27.333 1.00 45.78 178 PHE A O 1
ATOM 1507 N N . ALA A 1 179 ? -6.776 29.431 -25.446 1.00 46.78 179 ALA A N 1
ATOM 1508 C CA . ALA A 1 179 ? -7.829 29.972 -24.590 1.00 46.78 179 ALA A CA 1
ATOM 1509 C C . ALA A 1 179 ? -7.710 31.492 -24.416 1.00 46.78 179 ALA A C 1
ATOM 1511 O O . ALA A 1 179 ? -8.710 32.128 -24.114 1.00 46.78 179 ALA A O 1
ATOM 1512 N N . VAL A 1 180 ? -6.522 32.078 -24.609 1.00 47.41 180 VAL A N 1
ATOM 1513 C CA . VAL A 1 180 ? -6.307 33.526 -24.448 1.00 47.41 180 VAL A CA 1
ATOM 1514 C C . VAL A 1 180 ? -6.690 34.290 -25.721 1.00 47.41 180 VAL A C 1
ATOM 1516 O O . VAL A 1 180 ? -7.234 35.385 -25.621 1.00 47.41 180 VAL A O 1
ATOM 1519 N N . ASP A 1 181 ? -6.551 33.676 -26.900 1.00 47.56 181 ASP A N 1
ATOM 1520 C CA . ASP A 1 181 ? -6.962 34.283 -28.179 1.00 47.56 181 ASP A CA 1
ATOM 1521 C C . ASP A 1 181 ? -8.495 34.361 -28.370 1.00 47.56 181 ASP A C 1
ATOM 1523 O O . ASP A 1 181 ? -8.977 35.081 -29.238 1.00 47.56 181 ASP A O 1
ATOM 1527 N N . LEU A 1 182 ? -9.285 33.662 -27.543 1.00 47.53 182 LEU A N 1
ATOM 1528 C CA . LEU A 1 182 ? -10.758 33.723 -27.544 1.00 47.53 182 LEU A CA 1
ATOM 1529 C C . LEU A 1 182 ? -11.332 34.861 -26.679 1.00 47.53 182 LEU A C 1
ATOM 1531 O O . LEU A 1 182 ? -12.535 35.104 -26.734 1.00 47.53 182 LEU A O 1
ATOM 1535 N N . PHE A 1 183 ? -10.493 35.562 -25.906 1.00 50.12 183 PHE A N 1
ATOM 1536 C CA . PHE A 1 183 ? -10.895 36.696 -25.057 1.00 50.12 183 PHE A CA 1
ATOM 1537 C C . PHE A 1 183 ? -10.361 38.054 -25.543 1.00 50.12 183 PHE A C 1
ATOM 1539 O O . PHE A 1 183 ? -10.522 39.053 -24.847 1.00 50.12 183 PHE A O 1
ATOM 1546 N N . TYR A 1 184 ? -9.768 38.107 -26.739 1.00 51.03 184 TYR A N 1
ATOM 1547 C CA . TYR A 1 184 ? -9.383 39.348 -27.418 1.00 51.03 184 TYR A CA 1
ATOM 1548 C C . TYR A 1 184 ? -10.048 39.428 -28.800 1.00 51.03 184 TYR A C 1
ATOM 1550 O O . TYR A 1 184 ? -9.385 39.423 -29.834 1.00 51.03 184 TYR A O 1
ATOM 1558 N N . ILE A 1 185 ? -11.379 39.481 -28.810 1.00 52.22 185 ILE A N 1
ATOM 1559 C CA . ILE A 1 185 ? -12.144 40.072 -29.910 1.00 52.22 185 ILE A CA 1
ATOM 1560 C C . ILE A 1 185 ? -13.060 41.110 -29.264 1.00 52.22 185 ILE A C 1
ATOM 1562 O O . ILE A 1 185 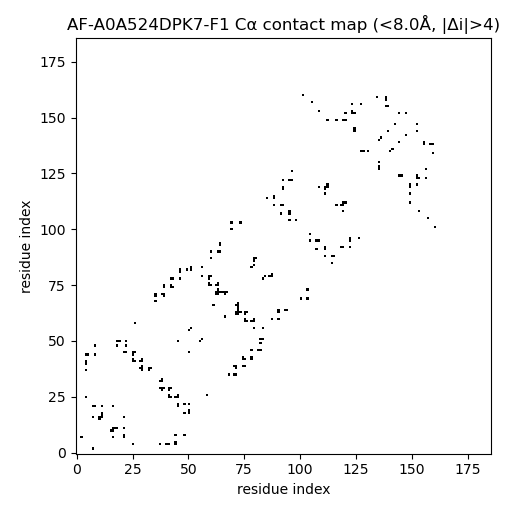? -14.115 40.748 -28.757 1.00 52.22 185 ILE A O 1
ATOM 1566 N N . ASP A 1 186 ? -12.589 42.354 -29.239 1.00 44.78 186 ASP A N 1
ATOM 1567 C CA . ASP A 1 186 ? -13.370 43.597 -29.268 1.00 44.78 186 ASP A CA 1
ATOM 1568 C C . ASP A 1 186 ? -12.477 44.697 -29.866 1.00 44.78 186 ASP A C 1
ATOM 1570 O O . ASP A 1 186 ? -11.334 44.865 -29.375 1.00 44.78 186 ASP A O 1
#

Radius of gyration: 21.29 Å; Cα contacts (8 Å, |Δi|>4): 153; chains: 1; bounding box: 45×55×58 Å